Protein AF-A0A6P6AXT2-F1 (afdb_monomer_lite)

Secondary structure (DSSP, 8-state):
---EEEEEEEEEEETTEEEEEEEEEESS-EEEEEEE--GGGHHHHHHHHHHHHHTTT-TTBPPP-------------EE-S---GGGEEEE--SSSSSPPEEEE---TT-EETTPPP-GGG-SSS--S-GGG--HHHHTT---THHHHHHHHHHHHHHHHSS-SS--S-HHHHHHHHHHHHHH--HHHHHHHHHHHHHHH--

Organism: Durio zibethinus (NCBI:txid66656)

Foldseek 3Di:
DDFDWDFDAWPDQDPQFTWTFIATDPPDGDTDTDTDGDPVSVVLVVVQVVVLVQCVPPQQADHDDDDDDDDDNPPWDKAQQADDPVQWDWADDPVNPDHTRIHGHDSSVMDTAPDDDDQPPDPQQATYDLLQADLVRLLVDDDNVGVVSSVLQRVLCVVVVDGLDPCVDPVVSSVVSVVSNPVVDVVVVVVVVCVSVVSVPD

Radius of gyration: 19.15 Å; chains: 1; bounding box: 50×46×55 Å

Structure (mmCIF, N/CA/C/O backbone):
data_AF-A0A6P6AXT2-F1
#
_entry.id   AF-A0A6P6AXT2-F1
#
loop_
_atom_site.group_PDB
_atom_site.id
_atom_site.type_symbol
_atom_site.label_atom_id
_atom_site.label_alt_id
_atom_site.label_comp_id
_atom_site.label_asym_id
_atom_site.label_entity_id
_atom_site.label_seq_id
_atom_site.pdbx_PDB_ins_code
_atom_site.Cartn_x
_atom_site.Cartn_y
_atom_site.Cartn_z
_atom_site.occupancy
_atom_site.B_iso_or_equiv
_atom_site.auth_seq_id
_atom_site.auth_comp_id
_atom_site.auth_asym_id
_atom_site.auth_atom_id
_atom_site.pdbx_PDB_model_num
ATOM 1 N N . MET A 1 1 ? 3.757 15.477 22.140 1.00 38.53 1 MET A N 1
ATOM 2 C CA . MET A 1 1 ? 2.914 14.665 23.042 1.00 38.53 1 MET A CA 1
ATOM 3 C C . MET A 1 1 ? 3.076 13.215 22.637 1.00 38.53 1 MET A C 1
ATOM 5 O O . MET A 1 1 ? 2.865 12.907 21.472 1.00 38.53 1 MET A O 1
ATOM 9 N N . GLU A 1 2 ? 3.527 12.365 23.552 1.00 47.06 2 GLU A N 1
ATOM 10 C CA . GLU A 1 2 ? 3.643 10.925 23.318 1.00 47.06 2 GLU A CA 1
ATOM 11 C C . GLU A 1 2 ? 2.240 10.309 23.375 1.00 47.06 2 GLU A C 1
ATOM 13 O O . GLU A 1 2 ? 1.540 10.446 24.379 1.00 47.06 2 GLU A O 1
ATOM 18 N N . VAL A 1 3 ? 1.792 9.701 22.275 1.00 54.31 3 VAL A N 1
ATOM 19 C CA . VAL A 1 3 ? 0.496 9.017 22.226 1.00 54.31 3 VAL A CA 1
ATOM 20 C C . VAL A 1 3 ? 0.616 7.743 23.058 1.00 54.31 3 VAL A C 1
ATOM 22 O O . VAL A 1 3 ? 1.308 6.804 22.666 1.00 54.31 3 VAL A O 1
ATOM 25 N N . LYS A 1 4 ? -0.043 7.709 24.220 1.00 62.69 4 LYS A N 1
ATOM 26 C CA . LYS A 1 4 ? -0.130 6.498 25.042 1.00 62.69 4 LYS A CA 1
ATOM 27 C C . LYS A 1 4 ? -1.229 5.604 24.476 1.00 62.69 4 LYS A C 1
ATOM 29 O O . LYS A 1 4 ? -2.403 5.975 24.483 1.00 62.69 4 LYS A O 1
ATOM 34 N N . GLY A 1 5 ? -0.842 4.431 23.986 1.00 72.06 5 GLY A N 1
ATOM 35 C CA . GLY A 1 5 ? -1.768 3.439 23.451 1.00 72.06 5 GLY A CA 1
ATOM 36 C C . GLY A 1 5 ? -1.357 2.014 23.799 1.00 72.06 5 GLY A C 1
ATOM 37 O O . GLY A 1 5 ? -0.172 1.715 23.956 1.00 72.06 5 GLY A O 1
ATOM 38 N N . VAL A 1 6 ? -2.348 1.135 23.924 1.00 81.62 6 VAL A N 1
ATOM 39 C CA . VAL A 1 6 ? -2.166 -0.289 24.217 1.00 81.62 6 VAL A CA 1
ATOM 40 C C . VAL A 1 6 ? -2.264 -1.073 22.912 1.00 81.62 6 VAL A C 1
ATOM 42 O O . VAL A 1 6 ? -3.246 -0.959 22.179 1.00 81.62 6 VAL A O 1
ATOM 45 N N . LYS A 1 7 ? -1.242 -1.880 22.601 1.00 82.44 7 LYS A N 1
ATOM 46 C CA . LYS A 1 7 ? -1.283 -2.802 21.456 1.00 82.44 7 LYS A CA 1
ATOM 47 C C . LYS A 1 7 ? -2.256 -3.936 21.768 1.00 82.44 7 LYS A C 1
ATOM 49 O O . LYS A 1 7 ? -2.007 -4.715 22.679 1.00 82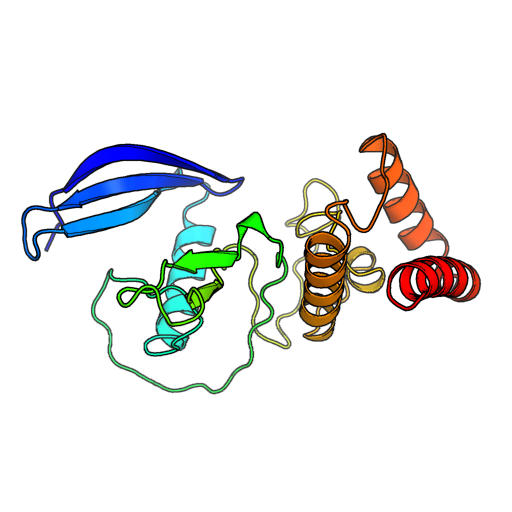.44 7 LYS A O 1
ATOM 54 N N . LEU A 1 8 ? -3.328 -4.035 20.989 1.00 84.44 8 LEU A N 1
ATOM 55 C CA . LEU A 1 8 ? -4.372 -5.042 21.163 1.00 84.44 8 LEU A CA 1
ATOM 56 C C . LEU A 1 8 ? -4.066 -6.325 20.386 1.00 84.44 8 LEU A C 1
ATOM 58 O O . LEU A 1 8 ? -4.080 -7.417 20.944 1.00 84.44 8 LEU A O 1
ATOM 62 N N . LYS A 1 9 ? -3.793 -6.204 19.081 1.00 90.06 9 LYS A N 1
ATOM 63 C CA . LYS A 1 9 ? -3.513 -7.352 18.203 1.00 90.06 9 LYS A CA 1
ATOM 64 C C . LYS A 1 9 ? -2.607 -6.979 17.041 1.00 90.06 9 LYS A C 1
ATOM 66 O O . LYS A 1 9 ? -2.570 -5.825 16.622 1.00 90.06 9 LYS A O 1
ATOM 71 N N . VAL A 1 10 ? -1.908 -7.960 16.483 1.00 87.31 10 VAL A N 1
ATOM 72 C CA . VAL A 1 10 ? -1.205 -7.794 15.204 1.00 87.31 10 VAL A CA 1
ATOM 73 C C . VAL A 1 10 ? -2.238 -7.849 14.078 1.00 87.31 10 VAL A C 1
ATOM 75 O O . VAL A 1 10 ? -3.025 -8.788 14.015 1.00 87.31 10 VAL A O 1
ATOM 78 N N . LEU A 1 11 ? -2.244 -6.833 13.215 1.00 84.50 11 LEU A N 1
ATOM 79 C CA . LEU A 1 11 ? -3.080 -6.773 12.012 1.00 84.50 11 LEU A CA 1
ATOM 80 C C . LEU A 1 11 ? -2.357 -7.340 10.790 1.00 84.50 11 LEU A C 1
ATOM 82 O O . LEU A 1 11 ? -2.991 -7.949 9.939 1.00 84.50 11 LEU A O 1
ATOM 86 N N . GLY A 1 12 ? -1.036 -7.166 10.715 1.00 79.25 12 GLY A N 1
ATOM 87 C CA . GLY A 1 12 ? -0.241 -7.663 9.597 1.00 79.25 12 GLY A CA 1
ATOM 88 C C . GLY A 1 12 ? 1.258 -7.561 9.846 1.00 79.25 12 GLY A C 1
ATOM 89 O O . GLY A 1 12 ? 1.720 -6.776 10.677 1.00 79.25 12 GLY A O 1
ATOM 90 N N . ARG A 1 13 ? 2.028 -8.372 9.120 1.00 80.75 13 ARG A N 1
ATOM 91 C CA . ARG A 1 13 ? 3.496 -8.347 9.106 1.00 80.75 13 ARG A CA 1
ATOM 92 C C . ARG A 1 13 ? 3.945 -8.189 7.660 1.00 80.75 13 ARG A C 1
ATOM 94 O O . ARG A 1 13 ? 3.641 -9.044 6.839 1.00 80.75 13 ARG A O 1
ATOM 101 N N . GLY A 1 14 ? 4.642 -7.100 7.369 1.00 68.69 14 GLY A N 1
ATOM 102 C CA . GLY A 1 14 ? 5.230 -6.836 6.061 1.00 68.69 14 GLY A CA 1
ATOM 103 C C . GLY A 1 14 ? 6.751 -6.939 6.100 1.00 68.69 14 GLY A C 1
ATOM 104 O O . GLY A 1 14 ? 7.368 -7.015 7.166 1.00 68.69 14 GLY A O 1
ATOM 105 N N . ALA A 1 15 ? 7.373 -6.859 4.924 1.00 68.62 15 ALA A N 1
ATOM 106 C CA . ALA A 1 15 ? 8.829 -6.844 4.794 1.00 68.62 15 ALA A CA 1
ATOM 107 C C . ALA A 1 15 ? 9.481 -5.684 5.572 1.00 68.62 15 ALA A C 1
ATOM 109 O O . ALA A 1 15 ? 10.620 -5.805 6.025 1.00 68.62 15 ALA A O 1
ATOM 110 N N . TYR A 1 16 ? 8.757 -4.579 5.777 1.00 69.12 16 TYR A N 1
ATOM 111 C CA . TYR A 1 16 ? 9.282 -3.345 6.367 1.00 69.12 16 TYR A CA 1
ATOM 112 C C . TYR A 1 16 ? 8.794 -3.059 7.787 1.00 69.12 16 TYR A C 1
ATOM 114 O O . TYR A 1 16 ? 9.218 -2.075 8.383 1.00 69.12 16 TYR A O 1
ATOM 122 N N . GLY A 1 17 ? 7.953 -3.915 8.371 1.00 74.69 17 GLY A N 1
ATOM 123 C CA . GLY A 1 17 ? 7.451 -3.692 9.722 1.00 74.69 17 GLY A CA 1
ATOM 124 C C . GLY A 1 17 ? 6.240 -4.538 10.087 1.00 74.69 17 GLY A C 1
ATOM 125 O O . GLY A 1 17 ? 5.802 -5.410 9.343 1.00 74.69 17 GLY A O 1
ATOM 126 N N . VAL A 1 18 ? 5.693 -4.268 11.266 1.00 80.19 18 VAL A N 1
ATOM 127 C CA . VAL A 1 18 ? 4.508 -4.937 11.805 1.00 80.19 18 VAL A CA 1
ATOM 128 C C . VAL A 1 18 ? 3.441 -3.894 12.091 1.00 80.19 18 VAL A C 1
ATOM 130 O O . VAL A 1 18 ? 3.707 -2.897 12.765 1.00 80.19 18 VAL A O 1
ATOM 133 N N . VAL A 1 19 ? 2.229 -4.143 11.606 1.00 85.12 19 VAL A N 1
ATOM 134 C CA . VAL A 1 19 ? 1.053 -3.316 11.868 1.00 85.12 19 VAL A CA 1
ATOM 135 C C . VAL A 1 19 ? 0.294 -3.908 13.047 1.00 85.12 19 VAL A C 1
ATOM 137 O O . VAL A 1 19 ? -0.055 -5.090 13.045 1.00 85.12 19 VAL A O 1
ATOM 140 N N . HIS A 1 20 ? 0.033 -3.087 14.056 1.00 84.50 20 HIS A N 1
ATOM 141 C CA . HIS A 1 20 ? -0.750 -3.450 15.231 1.00 84.50 20 HIS A CA 1
ATOM 142 C C . HIS A 1 20 ? -2.032 -2.629 15.283 1.00 84.50 20 HIS A C 1
ATOM 144 O O . HIS A 1 20 ? -2.021 -1.448 14.949 1.00 84.50 20 HIS A O 1
ATOM 150 N N . LEU A 1 21 ? -3.113 -3.234 15.764 1.00 86.81 21 LEU A N 1
ATOM 151 C CA . LEU A 1 21 ? -4.258 -2.498 16.270 1.00 86.81 21 LEU A CA 1
ATOM 152 C C . LEU A 1 21 ? -3.880 -1.950 17.642 1.00 86.81 21 LEU A C 1
ATOM 154 O O . LEU A 1 21 ? -3.475 -2.714 18.522 1.00 86.81 21 LEU A O 1
ATOM 158 N N . VAL A 1 22 ? -4.001 -0.644 17.807 1.00 85.81 22 VAL A N 1
ATOM 159 C CA . VAL A 1 22 ? -3.686 0.079 19.032 1.00 85.81 22 VAL A CA 1
ATOM 160 C C . VAL A 1 22 ? -4.917 0.847 19.463 1.00 85.81 22 VAL A C 1
ATOM 162 O O . VAL A 1 22 ? -5.506 1.570 18.665 1.00 85.81 22 VAL A O 1
ATOM 165 N N . GLU A 1 23 ? -5.291 0.698 20.724 1.00 84.94 23 GLU A N 1
ATOM 166 C CA . GLU A 1 23 ? -6.289 1.549 21.357 1.00 84.94 23 GLU A CA 1
ATOM 167 C C . GLU A 1 23 ? -5.572 2.670 22.099 1.00 84.94 23 GLU A C 1
ATOM 169 O O . GLU A 1 23 ? -4.691 2.419 22.926 1.00 84.94 23 GLU A O 1
ATOM 174 N N . THR A 1 24 ? -5.903 3.912 21.768 1.00 80.44 24 THR A N 1
ATOM 175 C CA . THR A 1 24 ? -5.360 5.095 22.437 1.00 80.44 24 THR A CA 1
ATOM 176 C C . THR A 1 24 ? -6.400 5.653 23.389 1.00 80.44 24 THR A C 1
ATOM 178 O O . THR A 1 24 ? -7.589 5.622 23.094 1.00 80.44 24 THR A O 1
ATOM 181 N N . THR A 1 25 ? -5.958 6.184 24.528 1.00 74.12 25 THR A N 1
ATOM 182 C CA . THR A 1 25 ? -6.844 6.804 25.532 1.00 74.12 25 THR A CA 1
ATOM 183 C C . THR A 1 25 ? -6.604 8.309 25.689 1.00 74.12 25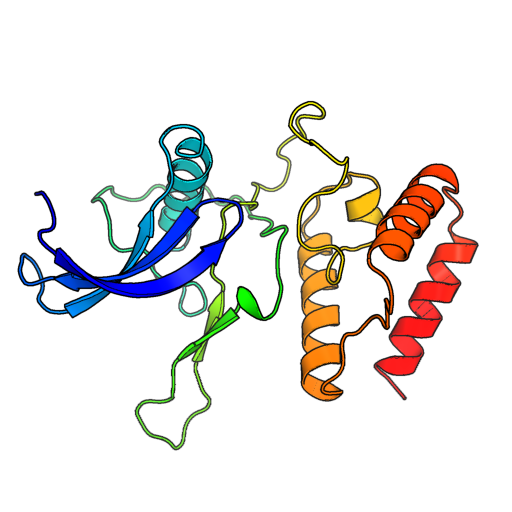 THR A C 1
ATOM 185 O O . THR A 1 25 ? -7.395 8.996 26.328 1.00 74.12 25 THR A O 1
ATOM 188 N N . SER A 1 26 ? -5.533 8.847 25.091 1.00 60.75 26 SER A N 1
ATOM 189 C CA . SER A 1 26 ? -5.191 10.275 25.074 1.00 60.75 26 SER A CA 1
ATOM 190 C C . SER A 1 26 ? -4.198 10.571 23.936 1.00 60.75 26 SER A C 1
ATOM 192 O O . SER A 1 26 ? -3.295 9.758 23.713 1.00 60.75 26 SER A O 1
ATOM 194 N N . PRO A 1 27 ? -4.311 11.700 23.202 1.00 60.84 27 PRO A N 1
ATOM 195 C CA . PRO A 1 27 ? -5.282 12.795 23.352 1.00 60.84 27 PRO A CA 1
ATOM 196 C C . PRO A 1 27 ? -6.655 12.530 22.709 1.00 60.84 27 PRO A C 1
ATOM 198 O O . PRO A 1 27 ? -7.599 13.262 22.983 1.00 60.84 27 PRO A O 1
ATOM 201 N N . CYS A 1 28 ? -6.786 11.476 21.899 1.00 62.81 28 CYS A N 1
ATOM 202 C CA . CYS A 1 28 ? -8.059 11.025 21.339 1.00 62.81 28 CYS A CA 1
ATOM 203 C C . CYS A 1 28 ? -8.282 9.560 21.720 1.00 62.81 28 CYS A C 1
ATOM 205 O O . CYS A 1 28 ? -7.370 8.742 21.570 1.00 62.81 28 CYS A O 1
ATOM 207 N N . SER A 1 29 ? -9.481 9.236 22.210 1.00 74.25 29 SER A N 1
ATOM 208 C CA . SER A 1 29 ? -9.895 7.844 22.390 1.00 74.25 29 SER A CA 1
ATOM 209 C C . SER A 1 29 ? -10.236 7.246 21.030 1.00 74.25 29 SER A C 1
ATOM 211 O O . SER A 1 29 ? -11.024 7.836 20.288 1.00 74.25 29 SER A O 1
ATOM 213 N N . GLY A 1 30 ? -9.625 6.121 20.670 1.00 82.88 30 GLY A N 1
ATOM 214 C CA . GLY A 1 30 ? -9.899 5.491 19.385 1.00 82.88 30 GLY A CA 1
ATOM 215 C C . GLY A 1 30 ? -9.019 4.291 19.071 1.00 82.88 30 GLY A C 1
ATOM 216 O O . GLY A 1 30 ? -8.016 4.026 19.733 1.00 82.88 30 GLY A O 1
ATOM 217 N N . LEU A 1 31 ? -9.415 3.574 18.020 1.00 84.19 31 LEU A N 1
ATOM 218 C CA . LEU A 1 31 ? -8.668 2.456 17.459 1.00 84.19 31 LEU A CA 1
ATOM 219 C C . LEU A 1 31 ? -7.846 2.924 16.258 1.00 84.19 31 LEU A C 1
ATOM 221 O O . LEU A 1 31 ? -8.378 3.504 15.314 1.00 84.19 31 LEU A O 1
ATOM 225 N N . PHE A 1 32 ? -6.556 2.611 16.278 1.00 85.19 32 PHE A N 1
ATOM 226 C CA . PHE A 1 32 ? -5.596 3.000 15.254 1.00 85.19 32 PHE A CA 1
ATOM 227 C C . PHE A 1 32 ? -4.805 1.793 14.767 1.00 85.19 32 PHE A C 1
ATOM 229 O O . PHE A 1 32 ? -4.434 0.913 15.542 1.00 85.19 32 PHE A O 1
ATOM 236 N N . ALA A 1 33 ? -4.496 1.771 13.475 1.00 86.25 33 ALA A N 1
ATOM 237 C CA . ALA A 1 33 ? -3.473 0.888 12.940 1.00 86.25 33 ALA A CA 1
ATOM 238 C C . ALA A 1 33 ? -2.111 1.585 13.071 1.00 86.25 33 ALA A C 1
ATOM 240 O O . ALA A 1 33 ? -1.896 2.648 12.494 1.00 86.25 33 ALA A O 1
ATOM 241 N N . VAL A 1 34 ? -1.190 0.995 13.830 1.00 83.44 34 VAL A N 1
ATOM 242 C CA . VAL A 1 34 ? 0.159 1.532 14.044 1.00 83.44 34 VAL A CA 1
ATOM 243 C C . VAL A 1 34 ? 1.176 0.604 13.401 1.00 83.44 34 VAL A C 1
ATOM 245 O O . VAL A 1 34 ? 1.342 -0.545 13.821 1.00 83.44 34 VAL A O 1
ATOM 248 N N . LYS A 1 35 ? 1.878 1.115 12.388 1.00 83.44 35 LYS A N 1
ATOM 249 C CA . LYS A 1 35 ? 3.012 0.439 11.753 1.00 83.44 35 LYS A CA 1
ATOM 250 C C . LYS A 1 35 ? 4.277 0.731 12.560 1.00 83.44 35 LYS A C 1
ATOM 252 O O . LYS A 1 35 ? 4.567 1.876 12.892 1.00 83.44 35 LYS A O 1
ATOM 257 N N . SER A 1 36 ? 5.021 -0.309 12.914 1.00 81.19 36 SER A N 1
ATOM 258 C CA . SER A 1 36 ? 6.294 -0.198 13.636 1.00 81.19 36 SER A CA 1
ATOM 259 C C . SER A 1 36 ? 7.369 -1.014 12.929 1.00 81.19 36 SER A C 1
ATOM 261 O O . SER A 1 36 ? 7.080 -2.093 12.414 1.00 81.19 36 SER A O 1
ATOM 263 N N . ALA A 1 37 ? 8.613 -0.541 12.946 1.00 77.00 37 ALA A N 1
ATOM 264 C CA . ALA A 1 37 ? 9.742 -1.213 12.313 1.00 77.00 37 ALA A CA 1
ATOM 265 C C . ALA A 1 37 ? 10.980 -1.185 13.221 1.00 77.00 37 ALA A C 1
ATOM 267 O O . ALA A 1 37 ? 11.118 -0.265 14.031 1.00 77.00 37 ALA A O 1
ATOM 268 N N . PRO A 1 38 ? 11.898 -2.161 13.089 1.00 74.12 38 PRO A N 1
ATOM 269 C CA . PRO A 1 38 ? 13.230 -2.061 13.678 1.00 74.12 38 PRO A CA 1
ATOM 270 C C . PRO A 1 38 ? 13.957 -0.800 13.195 1.00 74.12 38 PRO A C 1
ATOM 272 O O . PRO A 1 38 ? 13.728 -0.342 12.074 1.00 74.12 38 PRO A O 1
ATOM 275 N N . LEU A 1 39 ? 14.894 -0.284 13.997 1.00 73.62 39 LEU A N 1
ATOM 276 C CA . LEU A 1 39 ? 15.680 0.912 13.653 1.00 73.62 39 LEU A CA 1
ATOM 277 C C . LEU A 1 39 ? 16.391 0.790 12.297 1.00 73.62 39 LEU A C 1
ATOM 279 O O . LEU A 1 39 ? 16.454 1.764 11.550 1.00 73.62 39 LEU A O 1
ATOM 283 N N . THR A 1 40 ? 16.839 -0.413 11.931 1.00 71.44 40 THR A N 1
ATOM 284 C CA . THR A 1 40 ? 17.470 -0.705 10.632 1.00 71.44 40 THR A CA 1
ATOM 285 C C . THR A 1 40 ? 16.551 -0.469 9.431 1.00 71.44 40 THR A C 1
ATOM 287 O O . THR A 1 40 ? 17.037 -0.266 8.325 1.00 71.44 40 THR A O 1
ATOM 290 N N . LYS A 1 41 ? 15.228 -0.467 9.633 1.00 68.06 41 LYS A N 1
ATOM 291 C CA . LYS A 1 41 ? 14.207 -0.224 8.599 1.00 68.06 41 LYS A CA 1
ATOM 292 C C . LYS A 1 41 ? 13.466 1.106 8.795 1.00 68.06 41 LYS A C 1
ATOM 294 O O . LYS A 1 41 ? 12.501 1.380 8.085 1.00 68.06 41 LYS A O 1
ATOM 299 N N . SER A 1 42 ? 13.926 1.954 9.719 1.00 72.62 42 SER A N 1
ATOM 300 C CA . SER A 1 42 ? 13.292 3.240 10.054 1.00 72.62 42 SER A CA 1
ATOM 301 C C . SER A 1 42 ? 13.173 4.195 8.863 1.00 72.62 42 SER A C 1
ATOM 303 O O . SER A 1 42 ? 12.159 4.874 8.738 1.00 72.62 42 SER A O 1
ATOM 305 N N . PHE A 1 43 ? 14.143 4.188 7.939 1.00 76.38 43 PHE A N 1
ATOM 306 C CA . PHE A 1 43 ? 14.105 5.010 6.723 1.00 76.38 43 PHE A CA 1
ATOM 307 C C . PHE A 1 43 ? 12.847 4.766 5.875 1.00 76.38 43 PHE A C 1
ATOM 309 O O . PHE A 1 43 ? 12.277 5.714 5.340 1.00 76.38 43 PHE A O 1
ATOM 316 N N . SER A 1 44 ? 12.380 3.515 5.782 1.00 74.31 44 SER A N 1
ATOM 317 C CA . SER A 1 44 ? 11.166 3.173 5.030 1.00 74.31 44 SER A CA 1
ATOM 318 C C . SER A 1 44 ? 9.920 3.804 5.659 1.00 74.31 44 SER A C 1
ATOM 320 O O . SER A 1 44 ? 9.128 4.410 4.942 1.00 74.31 44 SER A O 1
ATOM 322 N N . LEU A 1 45 ? 9.797 3.758 6.993 1.00 76.94 45 LEU A N 1
ATOM 323 C CA . LEU A 1 45 ? 8.690 4.403 7.709 1.00 76.94 45 LEU A CA 1
ATOM 324 C C . LEU A 1 45 ? 8.736 5.928 7.596 1.00 76.94 45 LEU A C 1
ATOM 326 O O . LEU A 1 45 ? 7.705 6.553 7.360 1.00 76.94 45 LEU A O 1
ATOM 330 N N . SER A 1 46 ? 9.920 6.532 7.736 1.00 79.19 46 SER A N 1
ATOM 331 C CA . SER A 1 46 ? 10.081 7.983 7.589 1.00 79.19 46 SER A CA 1
ATOM 332 C C . SER A 1 46 ? 9.708 8.449 6.184 1.00 79.19 46 SER A C 1
ATOM 334 O O . SER A 1 46 ? 9.043 9.467 6.025 1.00 79.19 46 SER A O 1
ATOM 336 N N . LYS A 1 47 ? 10.093 7.689 5.156 1.00 81.44 47 LYS A N 1
ATOM 337 C CA . LYS A 1 47 ? 9.730 7.988 3.772 1.00 81.44 47 LYS A CA 1
ATOM 338 C C . LYS A 1 47 ? 8.225 7.866 3.535 1.00 81.44 47 LYS A C 1
ATOM 340 O O . LYS A 1 47 ? 7.628 8.760 2.946 1.00 81.44 47 LYS A O 1
ATOM 345 N N . GLU A 1 48 ? 7.616 6.780 4.000 1.00 82.50 48 GLU A N 1
ATOM 346 C CA . GLU A 1 48 ? 6.172 6.551 3.902 1.00 82.50 48 GLU A CA 1
ATOM 347 C C . GLU A 1 48 ? 5.382 7.697 4.558 1.00 82.50 48 GLU A C 1
ATOM 349 O O . GLU A 1 48 ? 4.425 8.208 3.978 1.00 82.50 48 GLU A O 1
ATOM 354 N N . TRP A 1 49 ? 5.842 8.176 5.717 1.00 82.00 49 TRP A N 1
ATOM 355 C CA . TRP A 1 49 ? 5.282 9.342 6.399 1.00 82.00 49 TRP A CA 1
ATOM 356 C C . TRP A 1 49 ? 5.331 10.626 5.554 1.00 82.00 49 TRP A C 1
ATOM 358 O O . TRP A 1 49 ? 4.316 11.314 5.427 1.00 82.00 49 TRP A O 1
ATOM 368 N N . GLU A 1 50 ? 6.470 10.935 4.932 1.00 83.94 50 GLU A N 1
ATOM 369 C CA . GLU A 1 50 ? 6.603 12.120 4.071 1.00 83.94 50 GLU A CA 1
ATOM 370 C C . GLU A 1 50 ? 5.691 12.059 2.836 1.00 83.94 50 GLU A C 1
ATOM 372 O O . GLU A 1 50 ? 5.163 13.082 2.397 1.00 83.94 50 GLU A O 1
ATOM 377 N N . ILE A 1 51 ? 5.444 10.861 2.301 1.00 83.56 51 ILE A N 1
ATOM 378 C CA . ILE A 1 51 ? 4.497 10.665 1.198 1.00 83.56 51 ILE A CA 1
ATOM 379 C C . ILE A 1 51 ? 3.059 10.874 1.683 1.00 83.56 51 ILE A C 1
ATOM 381 O O . ILE A 1 51 ? 2.303 11.618 1.058 1.00 83.56 51 ILE A O 1
ATOM 385 N N . PHE A 1 52 ? 2.678 10.287 2.823 1.00 84.31 52 PHE A N 1
ATOM 386 C CA . PHE A 1 52 ? 1.324 10.428 3.364 1.00 84.31 52 PHE A CA 1
ATOM 387 C C . PHE A 1 52 ? 0.939 11.879 3.662 1.00 84.31 52 PHE A C 1
ATOM 389 O O . PHE A 1 52 ? -0.206 12.256 3.407 1.00 84.31 52 PHE A O 1
ATOM 396 N N . LYS A 1 53 ? 1.877 12.719 4.125 1.00 82.25 53 LYS A N 1
ATOM 397 C CA . LYS A 1 53 ? 1.631 14.160 4.327 1.00 82.25 53 LYS A CA 1
ATOM 398 C C . LYS A 1 53 ? 1.099 14.857 3.074 1.00 82.25 53 LYS A C 1
ATOM 400 O O . LYS A 1 53 ? 0.270 15.758 3.179 1.00 82.25 53 LYS A O 1
ATOM 405 N N . LYS A 1 54 ? 1.547 14.436 1.888 1.00 82.88 54 LYS A N 1
ATOM 406 C CA . LYS A 1 54 ? 1.125 15.027 0.610 1.00 82.88 54 LYS A CA 1
ATOM 407 C C . LYS A 1 54 ? -0.278 14.598 0.176 1.00 82.88 54 LYS A C 1
ATOM 409 O O . LYS A 1 54 ? -0.889 15.282 -0.639 1.00 82.88 54 LYS A O 1
ATOM 414 N N . PHE A 1 55 ? -0.799 13.513 0.749 1.00 83.19 55 PHE A N 1
ATOM 415 C CA . PHE A 1 55 ? -2.124 12.956 0.460 1.00 83.19 55 PHE A CA 1
ATOM 416 C C . PHE A 1 55 ? -3.149 13.193 1.580 1.00 83.19 55 PHE A C 1
ATOM 418 O O . PHE A 1 55 ? -4.214 12.561 1.605 1.00 83.19 55 PHE A O 1
ATOM 425 N N . ILE A 1 56 ? -2.859 14.113 2.507 1.00 82.94 56 ILE A N 1
ATOM 426 C CA . ILE A 1 56 ? -3.824 14.529 3.526 1.00 82.94 56 ILE A CA 1
ATOM 427 C C . ILE A 1 56 ? -5.077 15.084 2.837 1.00 82.94 56 ILE A C 1
ATOM 429 O O . ILE A 1 56 ? -5.005 15.984 2.002 1.00 82.94 56 ILE A O 1
ATOM 433 N N . GLY A 1 57 ? -6.236 14.531 3.196 1.00 78.31 57 GLY A N 1
ATOM 434 C CA . GLY A 1 57 ? -7.535 14.893 2.625 1.00 78.31 57 GLY A CA 1
ATOM 435 C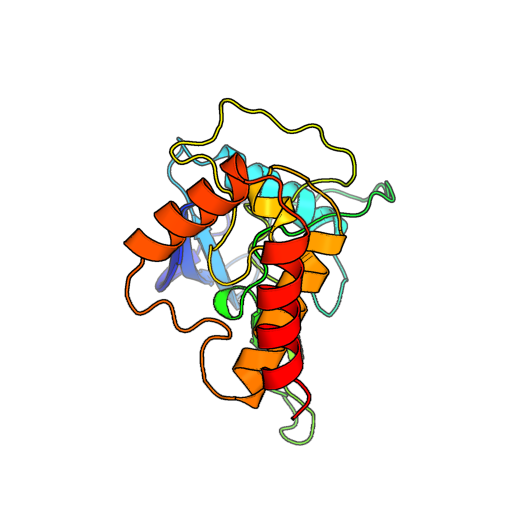 C . GLY A 1 57 ? -7.928 14.112 1.366 1.00 78.31 57 GLY A C 1
ATOM 436 O O . GLY A 1 57 ? -9.051 14.272 0.894 1.00 78.31 57 GLY A O 1
ATOM 437 N N . CYS A 1 58 ? -7.068 13.236 0.832 1.00 83.25 58 CYS A N 1
ATOM 438 C CA . CYS A 1 58 ? -7.428 12.372 -0.293 1.00 83.25 58 CYS A CA 1
ATOM 439 C C . CYS A 1 58 ? -8.386 11.249 0.160 1.00 83.25 58 CYS A C 1
ATOM 441 O O . CYS A 1 58 ? -7.994 10.391 0.956 1.00 83.25 58 CYS A O 1
ATOM 443 N N . PRO A 1 59 ? -9.630 11.181 -0.354 1.00 83.69 59 PRO A N 1
ATOM 444 C CA . PRO A 1 59 ? -10.646 10.265 0.171 1.00 83.69 59 PRO A CA 1
ATOM 445 C C . PRO A 1 59 ? -10.295 8.782 -0.031 1.00 83.69 59 PRO A C 1
ATOM 447 O O . PRO A 1 59 ? -10.632 7.962 0.826 1.00 83.69 59 PRO A O 1
ATOM 450 N N . ASN A 1 60 ? -9.572 8.448 -1.104 1.00 86.25 60 ASN A N 1
ATOM 451 C CA . ASN A 1 60 ? -9.207 7.078 -1.489 1.00 86.25 60 ASN A CA 1
ATOM 452 C C . ASN A 1 60 ? -7.793 6.655 -1.058 1.00 86.25 60 ASN A C 1
ATOM 454 O O . ASN A 1 60 ? -7.315 5.604 -1.475 1.00 86.25 60 ASN A O 1
ATOM 458 N N . ILE A 1 61 ? -7.115 7.447 -0.226 1.00 84.88 61 ILE A N 1
ATOM 459 C CA . ILE A 1 61 ? -5.829 7.079 0.378 1.00 84.88 61 ILE A CA 1
ATOM 460 C C . ILE A 1 61 ? -6.015 7.033 1.893 1.00 84.88 61 ILE A C 1
ATOM 462 O O . ILE A 1 61 ? -6.723 7.866 2.475 1.00 84.88 61 ILE A O 1
ATOM 466 N N . VAL A 1 62 ? -5.421 6.031 2.542 1.00 84.88 62 VAL A N 1
ATOM 467 C CA . VAL A 1 62 ? -5.436 5.925 4.004 1.00 84.88 62 VAL A CA 1
ATOM 468 C C . VAL A 1 62 ? -4.795 7.165 4.616 1.00 84.88 62 VAL A C 1
ATOM 470 O O . VAL A 1 62 ? -3.720 7.598 4.217 1.00 84.88 62 VAL A O 1
ATOM 473 N N . GLN A 1 63 ? -5.479 7.747 5.596 1.00 84.44 63 GLN A N 1
ATOM 474 C CA . GLN A 1 63 ? -5.021 8.958 6.259 1.00 84.44 63 GLN A CA 1
ATOM 475 C C . GLN A 1 63 ? -4.133 8.580 7.445 1.00 84.44 63 GLN A C 1
ATOM 477 O O . GLN A 1 63 ? -4.532 7.784 8.297 1.00 84.44 63 GLN A O 1
ATOM 482 N N . CYS A 1 64 ? -2.926 9.143 7.489 1.00 75.56 64 CYS A N 1
ATOM 483 C CA . CYS A 1 64 ? -1.992 8.945 8.589 1.00 75.56 64 CYS A CA 1
ATOM 484 C C . CYS A 1 64 ? -2.133 10.086 9.603 1.00 75.56 64 CYS A C 1
ATOM 486 O O . CYS A 1 64 ? -2.030 11.259 9.247 1.00 75.56 64 CYS A O 1
ATOM 488 N N . PHE A 1 65 ? -2.343 9.746 10.874 1.00 68.62 65 PHE A N 1
ATOM 489 C CA . PHE A 1 65 ? -2.438 10.711 11.967 1.00 68.62 65 PHE A CA 1
ATOM 490 C C . PHE A 1 65 ? -1.200 10.559 12.858 1.00 68.62 65 PHE A C 1
ATOM 492 O O . PHE A 1 65 ? -1.118 9.615 13.640 1.00 68.62 65 PHE A O 1
ATOM 499 N N . GLY A 1 66 ? -0.207 11.449 12.713 1.00 56.47 66 GLY A N 1
ATOM 500 C CA . GLY A 1 66 ? 1.056 11.294 13.448 1.00 56.47 66 GLY A CA 1
ATOM 501 C C . GLY A 1 66 ? 2.147 12.340 13.205 1.00 56.47 66 GLY A C 1
ATOM 502 O O . GLY A 1 66 ? 3.250 11.968 12.833 1.00 56.47 66 GLY A O 1
ATOM 503 N N . GLY A 1 67 ? 1.864 13.625 13.466 1.00 48.91 67 GLY A N 1
ATOM 504 C CA . GLY A 1 67 ? 2.851 14.720 13.526 1.00 48.91 67 GLY A CA 1
ATOM 505 C C . GLY A 1 67 ? 2.380 15.992 12.810 1.00 48.91 67 GLY A C 1
ATOM 506 O O . GLY A 1 67 ? 2.234 15.993 11.593 1.00 48.91 67 GLY A O 1
ATOM 507 N N . PHE A 1 68 ? 2.124 17.076 13.554 1.00 40.16 68 PHE A N 1
ATOM 508 C CA . PHE A 1 68 ? 1.729 18.373 12.987 1.00 40.16 68 PHE A CA 1
ATOM 509 C C . PHE A 1 68 ? 2.862 18.970 12.141 1.00 40.16 68 PHE A C 1
ATOM 511 O O . PHE A 1 68 ? 3.906 19.299 12.693 1.00 40.16 68 PHE A O 1
ATOM 518 N N . THR A 1 69 ? 2.627 19.187 10.845 1.00 35.72 69 THR A N 1
ATOM 519 C CA . THR A 1 69 ? 3.334 20.188 10.025 1.00 35.72 69 THR A CA 1
ATOM 520 C C . THR A 1 69 ? 2.437 20.636 8.872 1.00 35.72 69 THR A C 1
ATOM 522 O O . THR A 1 69 ? 1.798 19.808 8.225 1.00 35.72 69 THR A O 1
ATOM 525 N N . SER A 1 70 ? 2.388 21.951 8.661 1.00 31.81 70 SER A N 1
ATOM 526 C CA . SER A 1 70 ? 1.626 22.685 7.646 1.00 31.81 70 SER A CA 1
ATOM 527 C C . SER A 1 70 ? 2.187 22.535 6.224 1.00 31.81 70 SER A C 1
ATOM 529 O O . SER A 1 70 ? 3.361 22.232 6.037 1.00 31.81 70 SER A O 1
ATOM 531 N N . PHE A 1 71 ? 1.305 22.754 5.245 1.00 34.12 71 PHE A N 1
ATOM 532 C CA . PHE A 1 71 ? 1.471 22.498 3.812 1.00 34.12 71 PHE A CA 1
ATOM 533 C C . PHE A 1 71 ? 2.468 23.418 3.092 1.00 34.12 71 PHE A C 1
ATOM 535 O O . PHE A 1 71 ? 2.378 24.634 3.225 1.00 34.12 71 PHE A O 1
ATOM 542 N N . GLU A 1 72 ? 3.238 22.835 2.170 1.00 30.44 72 GLU A N 1
ATOM 543 C CA . GLU A 1 72 ? 3.489 23.399 0.838 1.00 30.44 72 GLU A CA 1
ATOM 544 C C . GLU A 1 72 ? 3.138 22.328 -0.208 1.00 30.44 72 GLU A C 1
ATOM 546 O O . GLU A 1 72 ? 3.513 21.157 -0.091 1.00 30.44 72 GLU A O 1
ATOM 551 N N . ARG A 1 73 ? 2.318 22.706 -1.197 1.00 42.44 73 ARG A N 1
ATOM 552 C CA . ARG A 1 73 ? 1.902 21.835 -2.301 1.00 42.44 73 ARG A CA 1
ATOM 553 C C . ARG A 1 73 ? 2.962 21.872 -3.396 1.00 42.44 73 ARG A C 1
ATOM 555 O O . ARG A 1 73 ? 2.802 22.581 -4.383 1.00 42.44 73 ARG A O 1
ATOM 562 N N . ASP A 1 74 ? 3.978 21.032 -3.262 1.00 41.84 74 ASP A N 1
ATOM 563 C CA . ASP A 1 74 ? 4.813 20.675 -4.405 1.00 41.84 74 ASP A CA 1
ATOM 564 C C . ASP A 1 74 ? 4.138 19.541 -5.177 1.00 41.84 74 ASP A C 1
ATOM 566 O O . ASP A 1 74 ? 4.140 18.376 -4.764 1.00 41.84 74 ASP A O 1
ATOM 570 N N . GLY A 1 75 ? 3.504 19.920 -6.289 1.00 43.75 75 GLY A N 1
ATOM 571 C CA . GLY A 1 75 ? 2.790 19.051 -7.223 1.00 43.75 75 GLY A CA 1
ATOM 572 C C . GLY A 1 75 ? 3.709 18.103 -7.993 1.00 43.75 75 GLY A C 1
ATOM 573 O O . GLY A 1 75 ? 3.885 18.245 -9.198 1.00 43.75 75 GLY A O 1
ATOM 574 N N . GLY A 1 76 ? 4.276 17.117 -7.299 1.00 56.12 76 GLY A N 1
ATOM 575 C CA . GLY A 1 76 ? 4.929 15.956 -7.899 1.00 56.12 76 GLY A CA 1
ATOM 576 C C . GLY A 1 76 ? 4.031 14.722 -7.814 1.00 56.12 76 GLY A C 1
ATOM 577 O O . GLY A 1 76 ? 3.508 14.414 -6.744 1.00 56.12 76 GLY A O 1
ATOM 578 N N . GLY A 1 77 ? 3.854 14.010 -8.929 1.00 71.75 77 GLY A N 1
ATOM 579 C CA . GLY A 1 77 ? 3.197 12.700 -8.935 1.00 71.75 77 GLY A CA 1
ATOM 580 C C . GLY A 1 77 ? 4.037 11.637 -8.215 1.00 71.75 77 GLY A C 1
ATOM 581 O O . GLY A 1 77 ? 5.269 11.712 -8.215 1.00 71.75 77 GLY A O 1
ATOM 582 N N . TYR A 1 78 ? 3.365 10.651 -7.619 1.00 83.31 78 TYR A N 1
ATOM 583 C CA . TYR A 1 78 ? 3.987 9.499 -6.963 1.00 83.31 78 TYR A CA 1
ATOM 584 C C . TYR A 1 78 ? 3.601 8.202 -7.667 1.00 83.31 78 TYR A C 1
ATOM 586 O O . TYR A 1 78 ? 2.471 8.060 -8.122 1.00 83.31 78 TYR A O 1
ATOM 594 N N . ILE A 1 79 ? 4.543 7.264 -7.702 1.00 85.31 79 ILE A N 1
ATOM 595 C CA . ILE A 1 79 ? 4.367 5.892 -8.177 1.00 85.31 79 ILE A CA 1
ATOM 596 C C . ILE A 1 79 ? 4.376 5.000 -6.938 1.00 85.31 79 ILE A C 1
ATOM 598 O O . ILE A 1 79 ? 5.345 5.031 -6.181 1.00 85.31 79 ILE A O 1
ATOM 602 N N . HIS A 1 80 ? 3.331 4.216 -6.709 1.00 87.81 80 HIS A N 1
ATOM 603 C CA . HIS A 1 80 ? 3.180 3.343 -5.548 1.00 87.81 80 HIS A CA 1
ATOM 604 C C . HIS A 1 80 ? 4.173 2.175 -5.565 1.00 87.81 80 HIS A C 1
ATOM 606 O O . HIS A 1 80 ? 4.753 1.852 -4.530 1.00 87.81 80 HIS A O 1
ATOM 612 N N . SER A 1 81 ? 4.418 1.575 -6.737 1.00 87.00 81 SER A N 1
ATOM 613 C CA . SER A 1 81 ? 5.422 0.513 -6.970 1.00 87.00 81 SER A CA 1
ATOM 614 C C . SER A 1 81 ? 5.186 -0.821 -6.237 1.00 87.00 81 SER A C 1
ATOM 616 O O . SER A 1 81 ? 6.056 -1.689 -6.248 1.00 87.00 81 SER A O 1
ATOM 618 N N . ASP A 1 82 ? 4.033 -0.993 -5.587 1.00 88.44 82 ASP A N 1
ATOM 619 C CA . ASP A 1 82 ? 3.625 -2.251 -4.933 1.00 88.44 82 ASP A CA 1
ATOM 620 C C . ASP A 1 82 ? 2.098 -2.314 -4.798 1.00 88.44 82 ASP A C 1
ATOM 622 O O . ASP A 1 82 ? 1.564 -2.635 -3.738 1.00 88.44 82 ASP A O 1
ATOM 626 N N . LEU A 1 83 ? 1.366 -1.912 -5.843 1.00 89.31 83 LEU A N 1
ATOM 627 C CA . LEU A 1 83 ? -0.087 -2.062 -5.832 1.00 89.31 83 LEU A CA 1
ATOM 628 C C . LEU A 1 83 ? -0.451 -3.541 -5.933 1.00 89.31 83 LEU A C 1
ATOM 630 O O . LEU A 1 83 ? -0.021 -4.244 -6.843 1.00 89.31 83 LEU A O 1
ATOM 634 N N . LYS A 1 84 ? -1.267 -3.985 -4.983 1.00 88.94 84 LYS A N 1
ATOM 635 C CA . LYS A 1 84 ? -1.796 -5.344 -4.866 1.00 88.94 84 LYS A CA 1
ATOM 636 C C . LYS A 1 84 ? -3.037 -5.336 -3.970 1.00 88.94 84 LYS A C 1
ATOM 638 O O . LYS A 1 84 ? -3.225 -4.355 -3.237 1.00 88.94 84 LYS A O 1
ATOM 643 N N . PRO A 1 85 ? -3.875 -6.384 -3.986 1.00 89.25 85 PRO A N 1
ATOM 644 C CA . PRO A 1 85 ? -5.093 -6.440 -3.187 1.00 89.25 85 PRO A CA 1
ATOM 645 C C . PRO A 1 85 ? -4.835 -6.226 -1.690 1.00 89.25 85 PRO A C 1
ATOM 647 O O . PRO A 1 85 ? -5.603 -5.533 -1.033 1.00 89.25 85 PRO A O 1
ATOM 650 N N . GLU A 1 86 ? -3.718 -6.725 -1.153 1.00 89.50 86 GLU A N 1
ATOM 651 C CA . GLU A 1 86 ? -3.345 -6.572 0.260 1.00 89.50 86 GLU A CA 1
ATOM 652 C C . GLU A 1 86 ? -3.081 -5.115 0.667 1.00 89.50 86 GLU A C 1
ATOM 654 O O . GLU A 1 86 ? -3.188 -4.772 1.846 1.00 89.50 86 GLU A O 1
ATOM 659 N N . ASN A 1 87 ? -2.772 -4.255 -0.307 1.00 91.19 87 ASN A N 1
ATOM 660 C CA . ASN A 1 87 ? -2.534 -2.826 -0.120 1.00 91.19 87 ASN A CA 1
ATOM 661 C C . ASN A 1 87 ? -3.788 -1.978 -0.426 1.00 91.19 87 ASN A C 1
ATOM 663 O O . ASN A 1 87 ? -3.729 -0.749 -0.383 1.00 91.19 87 ASN A O 1
ATOM 667 N N . ILE A 1 88 ? -4.942 -2.608 -0.693 1.00 91.19 88 ILE A N 1
ATOM 668 C CA . ILE A 1 88 ? -6.245 -1.947 -0.846 1.00 91.19 88 ILE A CA 1
ATOM 669 C C . ILE A 1 88 ? -7.129 -2.317 0.346 1.00 91.19 88 ILE A C 1
ATOM 671 O O . ILE A 1 88 ? -7.636 -3.429 0.472 1.00 91.19 88 ILE A O 1
ATOM 675 N N . LEU A 1 89 ? -7.349 -1.353 1.236 1.00 90.12 89 LEU A N 1
ATOM 676 C CA . LEU A 1 89 ? -8.164 -1.540 2.429 1.00 90.12 89 LEU A CA 1
ATOM 677 C C . LEU A 1 89 ? -9.642 -1.287 2.134 1.00 90.12 89 LEU A C 1
ATOM 679 O O . LEU A 1 89 ? -10.004 -0.284 1.515 1.00 90.12 89 LEU A O 1
ATOM 683 N N . VAL A 1 90 ? -10.492 -2.175 2.646 1.00 90.19 90 VAL A N 1
ATOM 684 C CA . VAL A 1 90 ? -11.949 -2.095 2.519 1.00 90.19 90 VAL A CA 1
ATOM 685 C C . VAL A 1 90 ? -12.543 -1.514 3.799 1.00 90.19 90 VAL A C 1
ATOM 687 O O . VAL A 1 90 ? -12.392 -2.082 4.880 1.00 90.19 90 VAL A O 1
ATOM 690 N N . PHE A 1 91 ? -13.251 -0.397 3.671 1.00 87.44 91 PHE A N 1
ATOM 691 C CA . PHE A 1 91 ? -14.014 0.226 4.746 1.00 87.44 91 PHE A CA 1
ATOM 692 C C . PHE A 1 91 ? -15.504 -0.018 4.496 1.00 87.44 91 PHE A C 1
ATOM 694 O O . PHE A 1 91 ? -16.025 0.451 3.478 1.00 87.44 91 PHE A O 1
ATOM 701 N N . PRO A 1 92 ? -16.189 -0.754 5.388 1.00 85.62 92 PRO A N 1
ATOM 702 C CA . PRO A 1 92 ? -17.611 -1.022 5.246 1.00 85.62 92 PRO A CA 1
ATOM 703 C C . PRO A 1 92 ? -18.426 0.265 5.140 1.00 85.62 92 PRO A C 1
ATOM 705 O O . PRO A 1 92 ? -18.140 1.247 5.831 1.00 85.62 92 PRO A O 1
ATOM 708 N N . SER A 1 93 ? -19.454 0.248 4.293 1.00 85.69 93 SER A N 1
ATOM 709 C CA . SER A 1 93 ? -20.443 1.323 4.272 1.00 85.69 93 SER A CA 1
ATOM 710 C C . SER A 1 93 ? -21.141 1.446 5.631 1.00 85.69 93 SER A C 1
ATOM 712 O O . SER A 1 93 ? -21.539 0.448 6.229 1.00 85.69 93 SER A O 1
ATOM 714 N N . GLN A 1 94 ? -21.302 2.681 6.115 1.00 77.25 94 GLN A N 1
ATOM 715 C CA . GLN A 1 94 ? -21.975 2.960 7.391 1.00 77.25 94 GLN A CA 1
ATOM 716 C C . GLN A 1 94 ? -23.500 2.829 7.291 1.00 77.25 94 GLN A C 1
ATOM 718 O O . GLN A 1 94 ? -24.168 2.607 8.296 1.00 77.25 94 GLN A O 1
ATOM 723 N N . THR A 1 95 ? -24.048 2.972 6.085 1.00 76.06 95 THR A N 1
ATOM 724 C CA . THR A 1 95 ? -25.490 2.958 5.802 1.00 76.06 95 THR A CA 1
ATOM 725 C C . THR A 1 95 ? -25.970 1.590 5.320 1.00 76.06 95 THR A C 1
ATOM 727 O O . THR A 1 95 ? -27.172 1.340 5.287 1.00 76.06 95 THR A O 1
ATOM 730 N N . GLY A 1 96 ? -25.052 0.697 4.927 1.00 67.12 96 GLY A N 1
ATOM 731 C CA . GLY A 1 96 ? -25.353 -0.628 4.370 1.00 67.12 96 GLY A CA 1
ATOM 732 C C . GLY A 1 96 ? -25.970 -0.611 2.962 1.00 67.12 96 GLY A C 1
ATOM 733 O O . GLY A 1 96 ? -25.992 -1.650 2.309 1.00 67.12 96 GLY A O 1
ATOM 734 N N . SER A 1 97 ? -26.435 0.547 2.481 1.00 72.44 97 SER A N 1
ATOM 735 C CA . SER A 1 97 ? -26.963 0.756 1.127 1.00 72.44 97 SER A CA 1
ATOM 736 C C . SER A 1 97 ? -25.902 1.217 0.126 1.00 72.44 97 SER A C 1
ATOM 738 O O . SER A 1 97 ? -26.063 0.999 -1.072 1.00 72.44 97 SER A O 1
ATOM 740 N N . ASP A 1 98 ? -24.828 1.850 0.606 1.00 81.31 98 ASP A N 1
ATOM 741 C CA . ASP A 1 98 ? -23.740 2.332 -0.251 1.00 81.31 98 ASP A CA 1
ATOM 742 C C . ASP A 1 98 ? -22.648 1.272 -0.444 1.00 81.31 98 ASP A C 1
ATOM 744 O O . ASP A 1 98 ? -22.472 0.369 0.378 1.00 81.31 98 ASP A O 1
ATOM 748 N N . LEU A 1 99 ? -21.869 1.406 -1.520 1.00 83.81 99 LEU A N 1
ATOM 749 C CA . LEU A 1 99 ? -20.689 0.572 -1.747 1.00 83.81 99 LEU A CA 1
ATOM 750 C C . LEU A 1 99 ? -19.642 0.783 -0.643 1.00 83.81 99 LEU A C 1
ATOM 752 O O . LEU A 1 99 ? -19.474 1.883 -0.110 1.00 83.81 99 LEU A O 1
ATOM 756 N N . ASN A 1 100 ? -18.888 -0.274 -0.337 1.00 87.88 100 ASN A N 1
ATOM 757 C CA . ASN A 1 100 ? -17.735 -0.171 0.554 1.00 87.88 100 ASN A CA 1
ATOM 758 C C . ASN A 1 100 ? -16.716 0.827 -0.009 1.00 87.88 100 ASN A C 1
ATOM 760 O O . ASN A 1 100 ? -16.442 0.858 -1.210 1.00 87.88 100 ASN A O 1
ATOM 764 N N . THR A 1 101 ? -16.113 1.621 0.870 1.00 89.06 101 THR A N 1
ATOM 765 C CA . THR A 1 101 ? -15.057 2.555 0.478 1.00 89.06 101 THR A CA 1
ATOM 766 C C . THR A 1 101 ? -13.724 1.822 0.411 1.00 89.06 101 THR A C 1
ATOM 768 O O . THR A 1 101 ? -13.285 1.238 1.399 1.00 89.06 101 THR A O 1
ATOM 771 N N . LEU A 1 102 ? -13.052 1.889 -0.737 1.00 90.19 102 LEU A N 1
ATOM 772 C CA . LEU A 1 102 ? -11.702 1.357 -0.911 1.00 90.19 102 LEU A CA 1
ATOM 773 C C . LEU A 1 102 ? -10.661 2.462 -0.718 1.00 90.19 102 LEU A C 1
ATOM 775 O O . LEU A 1 102 ? -10.832 3.578 -1.226 1.00 90.19 102 LEU A O 1
ATOM 779 N N . LYS A 1 103 ? -9.579 2.153 0.004 1.00 91.19 103 LYS A N 1
ATOM 780 C CA . LYS A 1 103 ? -8.445 3.067 0.180 1.00 91.19 103 LYS A CA 1
ATOM 781 C C . LYS A 1 103 ? -7.107 2.373 -0.026 1.00 91.19 103 LYS A C 1
ATOM 783 O O . LYS A 1 103 ? -6.875 1.306 0.528 1.00 91.19 103 LYS A O 1
ATOM 788 N N . ILE A 1 104 ? -6.213 3.028 -0.757 1.00 90.38 104 ILE A N 1
ATOM 789 C CA . ILE A 1 104 ? -4.843 2.560 -0.985 1.00 90.38 104 ILE A CA 1
ATOM 790 C C . ILE A 1 104 ? -3.991 2.805 0.271 1.00 90.38 104 ILE A C 1
ATOM 792 O O . ILE A 1 104 ? -4.130 3.841 0.937 1.00 90.38 104 ILE A O 1
ATOM 796 N N . ALA A 1 105 ? -3.122 1.848 0.590 1.00 89.38 105 ALA A N 1
ATOM 797 C CA . ALA A 1 105 ? -2.230 1.826 1.744 1.00 89.38 105 ALA A CA 1
ATOM 798 C C . ALA A 1 105 ? -0.829 1.299 1.371 1.00 89.38 105 ALA A C 1
ATOM 800 O O . ALA A 1 105 ? -0.642 0.738 0.305 1.00 89.38 105 ALA A O 1
ATOM 801 N N . ASP A 1 106 ? 0.124 1.423 2.301 1.00 87.56 106 ASP A N 1
ATOM 802 C CA . ASP A 1 106 ? 1.509 0.924 2.201 1.00 87.56 106 ASP A CA 1
ATOM 803 C C . ASP A 1 106 ? 2.374 1.564 1.098 1.00 87.56 106 ASP A C 1
ATOM 805 O O . ASP A 1 106 ? 2.731 0.962 0.088 1.00 87.56 106 ASP A O 1
ATOM 809 N N . PHE A 1 107 ? 2.817 2.794 1.358 1.00 86.19 107 PHE A N 1
ATOM 810 C CA . PHE A 1 107 ? 3.701 3.548 0.460 1.00 86.19 107 PHE A CA 1
ATOM 811 C C . PHE A 1 107 ? 5.192 3.284 0.733 1.00 86.19 107 PHE A C 1
ATOM 813 O O . PHE A 1 107 ? 6.048 4.076 0.334 1.00 86.19 107 PHE A O 1
ATOM 820 N N . GLY A 1 108 ? 5.541 2.179 1.404 1.00 81.50 108 GLY A N 1
ATOM 821 C CA . GLY A 1 108 ? 6.929 1.867 1.768 1.00 81.50 108 GLY A CA 1
ATOM 822 C C . GLY A 1 108 ? 7.881 1.763 0.567 1.00 81.50 108 GLY A C 1
ATOM 823 O O . GLY A 1 108 ? 9.076 2.051 0.696 1.00 81.50 108 GLY A O 1
ATOM 824 N N . LEU A 1 109 ? 7.345 1.408 -0.607 1.00 82.44 109 LEU A N 1
ATOM 825 C CA . LEU A 1 109 ? 8.071 1.316 -1.878 1.00 82.44 109 LEU A CA 1
ATOM 826 C C . LEU A 1 109 ? 7.831 2.498 -2.828 1.00 82.44 109 LEU A C 1
ATOM 828 O O . LEU A 1 109 ? 8.518 2.593 -3.847 1.00 82.44 109 LEU A O 1
ATOM 832 N N . ALA A 1 110 ? 6.946 3.432 -2.478 1.00 86.12 110 ALA A N 1
ATOM 833 C CA . ALA A 1 110 ? 6.525 4.492 -3.381 1.00 86.12 110 ALA A CA 1
ATOM 834 C C . ALA A 1 110 ? 7.653 5.484 -3.707 1.00 86.12 110 ALA A C 1
ATOM 836 O O . ALA A 1 110 ? 8.551 5.721 -2.898 1.00 86.12 110 ALA A O 1
ATOM 837 N N . ARG A 1 111 ? 7.631 6.079 -4.898 1.00 81.19 111 ARG A N 1
ATOM 838 C CA . ARG A 1 111 ? 8.679 6.969 -5.430 1.00 81.19 111 ARG A CA 1
ATOM 839 C C . ARG A 1 111 ? 8.071 8.215 -6.036 1.00 81.19 111 ARG A C 1
ATOM 841 O O . ARG A 1 111 ? 6.929 8.189 -6.487 1.00 81.19 111 ARG A O 1
ATOM 848 N N . GLN A 1 112 ? 8.843 9.292 -6.078 1.00 79.62 112 GLN A N 1
ATOM 849 C CA . GLN A 1 112 ? 8.442 10.463 -6.849 1.00 79.62 112 GLN A CA 1
ATOM 850 C C . GLN A 1 112 ? 8.711 10.205 -8.338 1.00 79.62 112 GLN A C 1
ATOM 852 O O . GLN A 1 112 ? 9.732 9.617 -8.697 1.00 79.62 112 GLN A O 1
ATOM 857 N N . CYS A 1 113 ? 7.811 10.643 -9.219 1.00 71.62 113 CYS A N 1
ATOM 858 C CA . CYS A 1 113 ? 8.051 10.570 -10.660 1.00 71.62 113 CYS A CA 1
ATOM 859 C C . CYS A 1 113 ? 9.380 11.263 -11.018 1.00 71.62 113 CYS A C 1
ATOM 861 O O . CYS A 1 113 ? 9.601 12.414 -10.642 1.00 71.62 113 CYS A O 1
ATOM 863 N N . GLY A 1 114 ? 10.257 10.567 -11.748 1.00 65.44 114 GLY A N 1
ATOM 864 C CA . GLY A 1 114 ? 11.576 11.079 -12.145 1.00 65.44 114 GLY A CA 1
ATOM 865 C C . GLY A 1 114 ? 12.703 10.856 -11.127 1.00 65.44 114 GLY A C 1
ATOM 866 O O . GLY A 1 114 ? 13.846 11.218 -11.408 1.00 65.44 114 GLY A O 1
ATOM 867 N N . GLU A 1 115 ? 12.424 10.243 -9.971 1.00 69.94 115 GLU A N 1
ATOM 868 C CA . GLU A 1 115 ? 13.464 9.792 -9.041 1.00 69.94 115 GLU A CA 1
ATOM 869 C C . GLU A 1 115 ? 14.333 8.716 -9.719 1.00 69.94 115 GLU A C 1
ATOM 871 O O . GLU A 1 115 ? 13.826 7.695 -10.186 1.00 69.94 115 GLU A O 1
ATOM 876 N N . LYS A 1 116 ? 15.650 8.951 -9.807 1.00 62.25 116 LYS A N 1
ATOM 877 C CA . LYS A 1 116 ? 16.587 7.978 -10.385 1.00 62.25 116 LYS A CA 1
ATOM 878 C C . LYS A 1 116 ? 16.759 6.799 -9.442 1.00 62.25 116 LYS A C 1
ATOM 880 O O . LYS A 1 116 ? 16.896 6.971 -8.231 1.00 62.25 116 LYS A O 1
ATOM 885 N N . ASP A 1 117 ? 16.802 5.607 -10.014 1.00 61.56 117 ASP A N 1
ATOM 886 C CA . ASP A 1 117 ? 16.962 4.407 -9.219 1.00 61.56 117 ASP A CA 1
ATOM 887 C C . ASP A 1 117 ? 18.373 4.286 -8.635 1.00 61.56 117 ASP A C 1
ATOM 889 O O . ASP A 1 117 ? 19.354 4.719 -9.241 1.00 61.56 117 ASP A O 1
ATOM 893 N N . ILE A 1 118 ? 18.471 3.667 -7.458 1.00 60.22 118 ILE A N 1
ATOM 894 C CA . ILE A 1 118 ? 19.750 3.324 -6.826 1.00 60.22 118 ILE A CA 1
ATOM 895 C C . ILE A 1 118 ? 19.948 1.815 -7.020 1.00 60.22 118 ILE A C 1
ATOM 897 O O . ILE A 1 118 ? 19.269 1.034 -6.339 1.00 60.22 118 ILE A O 1
ATOM 901 N N . PRO A 1 119 ? 20.846 1.381 -7.927 1.00 53.06 119 PRO A N 1
ATOM 902 C CA . PRO A 1 119 ? 21.015 -0.031 -8.274 1.00 53.06 119 PRO A CA 1
ATOM 903 C C . PRO A 1 119 ? 21.459 -0.912 -7.097 1.00 53.06 119 PRO A C 1
ATOM 905 O O . PRO A 1 119 ? 21.162 -2.101 -7.082 1.00 53.06 119 PRO A O 1
ATOM 908 N N . GLN A 1 120 ? 22.144 -0.348 -6.092 1.00 48.81 120 GLN A N 1
ATOM 909 C CA . GLN A 1 120 ? 22.739 -1.118 -4.987 1.00 48.81 120 GLN A CA 1
ATOM 910 C C . GLN A 1 120 ? 21.766 -1.536 -3.866 1.00 48.81 120 GLN A C 1
ATOM 912 O O . GLN A 1 120 ? 22.167 -2.259 -2.962 1.00 48.81 120 GLN A O 1
ATOM 917 N N . LEU A 1 121 ? 20.501 -1.105 -3.882 1.00 48.44 121 LEU A N 1
ATOM 918 C CA . LEU A 1 121 ? 19.539 -1.383 -2.798 1.00 48.44 121 LEU A CA 1
ATOM 919 C C . LEU A 1 121 ? 18.775 -2.727 -2.895 1.00 48.44 121 LEU A C 1
ATOM 921 O O . LEU A 1 121 ? 17.787 -2.910 -2.186 1.00 48.44 121 LEU A O 1
ATOM 925 N N . TRP A 1 122 ? 19.157 -3.630 -3.801 1.00 58.16 122 TRP A N 1
ATOM 926 C CA . TRP A 1 122 ? 18.304 -4.737 -4.246 1.00 58.16 122 TRP A CA 1
ATOM 927 C C . TRP A 1 122 ? 18.986 -6.067 -3.947 1.00 58.16 122 TRP A C 1
ATOM 929 O O . TRP A 1 122 ? 19.951 -6.427 -4.611 1.00 58.16 122 TRP A O 1
ATOM 939 N N . GLU A 1 123 ? 18.469 -6.810 -2.973 1.00 42.41 123 GLU A N 1
ATOM 940 C CA . GLU A 1 123 ? 19.023 -8.120 -2.600 1.00 42.41 123 GLU A CA 1
ATOM 941 C C . GLU A 1 123 ? 18.754 -9.190 -3.684 1.00 42.41 123 GLU A C 1
ATOM 943 O O . GLU A 1 123 ? 19.521 -10.137 -3.806 1.00 42.41 123 GLU A O 1
ATOM 948 N N . TYR A 1 124 ? 17.733 -8.989 -4.540 1.00 44.00 124 TYR A N 1
ATOM 949 C CA . TYR A 1 124 ? 17.306 -9.951 -5.578 1.00 44.00 124 TYR A CA 1
ATOM 950 C C . TYR A 1 124 ? 16.966 -9.337 -6.950 1.00 44.00 124 TYR A C 1
ATOM 952 O O . TYR A 1 124 ? 16.388 -9.998 -7.806 1.00 44.00 124 TYR A O 1
ATOM 960 N N . GLY A 1 125 ? 17.306 -8.068 -7.197 1.00 52.78 125 GLY A N 1
ATOM 961 C CA . GLY A 1 125 ? 17.157 -7.464 -8.530 1.00 52.78 125 GLY A CA 1
ATOM 962 C C . GLY A 1 125 ? 15.727 -7.153 -9.007 1.00 52.78 125 GLY A C 1
ATOM 963 O O . GLY A 1 125 ? 15.600 -6.663 -10.127 1.00 52.78 125 GLY A O 1
ATOM 964 N N . PHE A 1 126 ? 14.693 -7.334 -8.170 1.00 59.38 126 PHE A N 1
ATOM 965 C CA . PHE A 1 126 ? 13.303 -6.921 -8.441 1.00 59.38 126 PHE A CA 1
ATOM 966 C C . PHE A 1 126 ? 12.690 -6.134 -7.263 1.00 59.38 126 PHE A C 1
ATOM 968 O O . PHE A 1 126 ? 13.086 -6.332 -6.111 1.00 59.38 126 PHE A O 1
ATOM 975 N N . ARG A 1 127 ? 11.740 -5.227 -7.541 1.00 66.50 127 ARG A N 1
ATOM 976 C CA . ARG A 1 127 ? 11.011 -4.411 -6.546 1.00 66.50 127 ARG A CA 1
ATOM 977 C C . ARG A 1 127 ? 9.504 -4.619 -6.668 1.00 66.50 127 ARG A C 1
ATOM 979 O O . ARG A 1 127 ? 8.994 -4.716 -7.773 1.00 66.50 127 ARG A O 1
ATOM 986 N N . GLY A 1 128 ? 8.811 -4.616 -5.530 1.00 74.25 128 GLY A N 1
ATOM 987 C CA . GLY A 1 128 ? 7.370 -4.867 -5.454 1.00 74.25 128 GLY A CA 1
ATOM 988 C C . GLY A 1 128 ? 7.036 -6.356 -5.376 1.00 74.25 128 GLY A C 1
ATOM 989 O O . GLY A 1 128 ? 7.907 -7.201 -5.154 1.00 74.25 128 GLY A O 1
ATOM 990 N N . THR A 1 129 ? 5.759 -6.679 -5.550 1.00 78.62 129 THR A N 1
ATOM 991 C CA . THR A 1 129 ? 5.246 -8.052 -5.513 1.00 78.62 129 THR A CA 1
ATOM 992 C C . THR A 1 129 ? 5.189 -8.623 -6.924 1.00 78.62 129 THR A C 1
ATOM 994 O O . THR A 1 129 ? 4.463 -8.108 -7.770 1.00 78.62 129 THR A O 1
ATOM 997 N N . ALA A 1 130 ? 5.967 -9.682 -7.166 1.00 76.81 130 ALA A N 1
ATOM 998 C CA . ALA A 1 130 ? 6.161 -10.343 -8.462 1.00 76.81 130 ALA A CA 1
ATOM 999 C C . ALA A 1 130 ? 4.870 -10.526 -9.267 1.00 76.81 130 ALA A C 1
ATOM 1001 O O . ALA A 1 130 ? 4.809 -10.195 -10.451 1.00 76.81 130 ALA A O 1
ATOM 1002 N N . ASP A 1 131 ? 3.819 -10.978 -8.592 1.00 78.44 131 ASP A N 1
ATOM 1003 C CA . ASP A 1 131 ? 2.515 -11.262 -9.180 1.00 78.44 131 ASP A CA 1
ATOM 1004 C C . ASP A 1 131 ? 1.739 -10.026 -9.661 1.00 78.44 131 ASP A C 1
ATOM 1006 O O . ASP A 1 131 ? 0.657 -10.163 -10.218 1.00 78.44 131 ASP A O 1
ATOM 1010 N N . TYR A 1 132 ? 2.248 -8.815 -9.471 1.00 81.50 132 TYR A N 1
ATOM 1011 C CA . TYR A 1 132 ? 1.605 -7.581 -9.932 1.00 81.50 132 TYR A CA 1
ATOM 1012 C C . TYR A 1 132 ? 2.574 -6.674 -10.696 1.00 81.50 132 TYR A C 1
ATOM 1014 O O . TYR A 1 132 ? 2.206 -5.557 -11.060 1.00 81.50 132 TYR A O 1
ATOM 1022 N N . MET A 1 133 ? 3.802 -7.135 -10.957 1.00 78.06 133 MET A N 1
ATOM 1023 C CA . MET A 1 133 ? 4.811 -6.369 -11.692 1.00 78.06 133 MET A CA 1
ATOM 1024 C C . MET A 1 133 ? 4.563 -6.386 -13.198 1.00 78.06 133 MET A C 1
ATOM 1026 O O . MET A 1 133 ? 4.229 -7.422 -13.781 1.00 78.06 133 MET A O 1
ATOM 1030 N N . SER A 1 134 ? 4.816 -5.246 -13.835 1.00 76.06 134 SER A N 1
ATOM 1031 C CA . SER A 1 134 ? 4.900 -5.148 -15.288 1.00 76.06 134 SER A CA 1
ATOM 1032 C C . SER A 1 134 ? 6.262 -5.625 -15.808 1.00 76.06 134 SER A C 1
ATOM 1034 O O . SER A 1 134 ? 7.250 -5.611 -15.062 1.00 76.06 134 SER A O 1
ATOM 1036 N N . PRO A 1 135 ? 6.359 -6.063 -17.075 1.00 70.75 135 PRO A N 1
ATOM 1037 C CA . PRO A 1 135 ? 7.621 -6.529 -17.639 1.00 70.75 135 PRO A CA 1
ATOM 1038 C C . PRO A 1 135 ? 8.700 -5.441 -17.621 1.00 70.75 135 PRO A C 1
ATOM 1040 O O . PRO A 1 135 ? 9.848 -5.746 -17.330 1.00 70.75 135 PRO A O 1
ATOM 1043 N N . GLU A 1 136 ? 8.358 -4.178 -17.859 1.00 69.00 136 GLU A N 1
ATOM 1044 C CA . GLU A 1 136 ? 9.299 -3.059 -17.772 1.00 69.00 136 GLU A CA 1
ATOM 1045 C C . GLU A 1 136 ? 9.766 -2.780 -16.330 1.00 69.00 136 GLU A C 1
ATOM 1047 O O . GLU A 1 136 ? 10.928 -2.429 -16.118 1.00 69.00 136 GLU A O 1
ATOM 1052 N N . SER A 1 137 ? 8.934 -3.065 -15.317 1.00 72.56 137 SER A N 1
ATOM 1053 C CA . SER A 1 137 ? 9.342 -3.029 -13.902 1.00 72.56 137 SER A CA 1
ATOM 1054 C C . SER A 1 137 ? 10.487 -4.000 -13.611 1.00 72.56 137 SER A C 1
ATOM 1056 O O . SER A 1 137 ? 11.459 -3.665 -12.933 1.00 72.56 137 SER A O 1
ATOM 1058 N N . VAL A 1 138 ? 10.401 -5.203 -14.186 1.00 67.06 138 VAL A N 1
ATOM 1059 C CA . VAL A 1 138 ? 11.416 -6.263 -14.083 1.00 67.06 138 VAL A CA 1
ATOM 1060 C C . VAL A 1 138 ? 12.740 -5.832 -14.737 1.00 67.06 138 VAL A C 1
ATOM 1062 O O . VAL A 1 138 ? 13.818 -6.262 -14.314 1.00 67.06 138 VAL A O 1
ATOM 1065 N N . MET A 1 139 ? 12.675 -4.936 -15.728 1.00 64.69 139 MET A N 1
ATOM 1066 C CA . MET A 1 139 ? 13.839 -4.326 -16.384 1.00 64.69 139 MET A CA 1
ATOM 1067 C C . MET A 1 139 ? 14.444 -3.157 -15.595 1.00 64.69 139 MET A C 1
ATOM 1069 O O . MET A 1 139 ? 15.521 -2.681 -15.953 1.00 64.69 139 MET A O 1
ATOM 1073 N N . GLY A 1 140 ? 13.791 -2.717 -14.516 1.00 64.50 140 GLY A N 1
ATOM 1074 C CA . GLY A 1 140 ? 14.194 -1.556 -13.724 1.00 64.50 140 GLY A CA 1
ATOM 1075 C C . GLY A 1 140 ? 13.681 -0.222 -14.270 1.00 64.50 140 GLY A C 1
ATOM 1076 O O . GLY A 1 140 ? 14.174 0.828 -13.860 1.00 64.50 140 GLY A O 1
ATOM 1077 N N . GLU A 1 141 ? 12.712 -0.229 -15.188 1.00 68.50 141 GLU A N 1
ATOM 1078 C CA . GLU A 1 141 ? 12.062 1.001 -15.635 1.00 68.50 141 GLU A CA 1
ATOM 1079 C C . GLU A 1 141 ? 11.020 1.442 -14.604 1.00 68.50 141 GLU A C 1
ATOM 1081 O O . GLU A 1 141 ? 10.122 0.685 -14.239 1.00 68.50 141 GLU A O 1
ATOM 1086 N N . ILE A 1 142 ? 11.135 2.686 -14.131 1.00 70.44 142 ILE A N 1
ATOM 1087 C CA . ILE A 1 142 ? 10.218 3.269 -13.149 1.00 70.44 142 ILE A CA 1
ATOM 1088 C C . ILE A 1 142 ? 9.367 4.338 -13.828 1.00 70.44 142 ILE A C 1
ATOM 1090 O O . ILE A 1 142 ? 9.866 5.391 -14.226 1.00 70.44 142 ILE A O 1
ATOM 1094 N N . SER A 1 143 ? 8.063 4.085 -13.931 1.00 75.00 143 SER A N 1
ATOM 1095 C CA . SER A 1 143 ? 7.089 5.051 -14.443 1.00 75.00 143 SER A CA 1
ATOM 1096 C C . SER A 1 143 ? 5.709 4.857 -13.807 1.00 75.00 143 SER A C 1
ATOM 1098 O O . SER A 1 143 ? 5.436 3.834 -13.185 1.00 75.00 143 SER A O 1
ATOM 1100 N N . GLY A 1 144 ? 4.806 5.825 -13.982 1.00 74.81 144 GLY A N 1
ATOM 1101 C CA . GLY A 1 144 ? 3.414 5.677 -13.537 1.00 74.81 144 GLY A CA 1
ATOM 1102 C C . GLY A 1 144 ? 2.659 4.532 -14.228 1.00 74.81 144 GLY A C 1
ATOM 1103 O O . GLY A 1 144 ? 1.656 4.065 -13.698 1.00 74.81 144 GLY A O 1
ATOM 1104 N N . ALA A 1 145 ? 3.147 4.038 -15.375 1.00 78.00 145 ALA A N 1
ATOM 1105 C CA . ALA A 1 145 ? 2.546 2.899 -16.071 1.00 78.00 145 ALA A CA 1
ATOM 1106 C C . ALA A 1 145 ? 2.633 1.595 -15.260 1.00 78.00 145 ALA A C 1
ATOM 1108 O O . ALA A 1 145 ? 1.776 0.726 -15.417 1.00 78.00 145 ALA A O 1
ATOM 1109 N N . LEU A 1 146 ? 3.603 1.502 -14.341 1.00 82.12 146 LEU A N 1
ATOM 1110 C CA . LEU A 1 146 ? 3.757 0.363 -13.437 1.00 82.12 146 LEU A CA 1
ATOM 1111 C C . LEU A 1 146 ? 2.497 0.133 -12.596 1.00 82.12 146 LEU A C 1
ATOM 1113 O O . LEU A 1 146 ? 1.962 -0.971 -12.553 1.00 82.12 146 LEU A O 1
ATOM 1117 N N . ASP A 1 147 ? 1.985 1.194 -11.975 1.00 85.19 147 ASP A N 1
ATOM 1118 C CA . ASP A 1 147 ? 0.808 1.110 -11.109 1.00 85.19 147 ASP A CA 1
ATOM 1119 C C . ASP A 1 147 ? -0.462 0.777 -11.906 1.00 85.19 147 ASP A C 1
ATOM 1121 O O . ASP A 1 147 ? -1.342 0.071 -11.414 1.00 85.19 147 ASP A O 1
ATOM 1125 N N . ILE A 1 148 ? -0.549 1.245 -13.158 1.00 83.56 148 ILE A N 1
ATOM 1126 C CA . ILE A 1 148 ? -1.661 0.930 -14.067 1.00 83.56 148 ILE A CA 1
ATOM 1127 C C . ILE A 1 148 ? -1.673 -0.567 -14.393 1.00 83.56 148 ILE A C 1
ATOM 1129 O O . ILE A 1 148 ? -2.735 -1.193 -14.378 1.00 83.56 148 ILE A O 1
ATOM 1133 N N . TRP A 1 149 ? -0.503 -1.156 -14.649 1.00 84.12 149 TRP A N 1
ATOM 1134 C CA . TRP A 1 149 ? -0.378 -2.595 -14.868 1.00 84.12 149 TRP A CA 1
ATOM 1135 C C . TRP A 1 149 ? -0.824 -3.390 -13.641 1.00 84.12 149 TRP A C 1
ATOM 1137 O O . TRP A 1 149 ? -1.656 -4.296 -13.750 1.00 84.12 149 TRP A O 1
ATOM 1147 N N . SER A 1 150 ? -0.307 -3.027 -12.465 1.00 86.75 150 SER A N 1
ATOM 1148 C CA . SER A 1 150 ? -0.670 -3.673 -11.206 1.00 86.75 150 SER A CA 1
ATOM 1149 C C . SER A 1 150 ? -2.176 -3.587 -10.939 1.00 86.75 150 SER A C 1
ATOM 1151 O O . SER A 1 150 ? -2.793 -4.582 -10.565 1.00 86.75 150 SER A O 1
ATOM 1153 N N . LEU A 1 151 ? -2.806 -2.441 -11.219 1.00 84.69 151 LEU A N 1
ATOM 1154 C CA . LEU A 1 151 ? -4.258 -2.279 -11.112 1.00 84.69 151 LEU A CA 1
ATOM 1155 C C . LEU A 1 151 ? -5.026 -3.205 -12.069 1.00 84.69 151 LEU A C 1
ATOM 1157 O O . LEU A 1 151 ? -6.021 -3.807 -11.667 1.00 84.69 151 LEU A O 1
ATOM 1161 N N . GLY A 1 152 ? -4.558 -3.363 -13.310 1.00 81.69 152 GLY A N 1
ATOM 1162 C CA . GLY A 1 152 ? -5.139 -4.314 -14.262 1.00 81.69 152 GLY A CA 1
ATOM 1163 C C . GLY A 1 152 ? -5.113 -5.752 -13.737 1.00 81.69 152 GLY A C 1
ATOM 1164 O O . GLY A 1 152 ? -6.114 -6.462 -13.819 1.00 81.69 152 GLY A O 1
ATOM 1165 N N . CYS A 1 153 ? -4.001 -6.157 -13.121 1.00 83.69 153 CYS A N 1
ATOM 1166 C CA . CYS A 1 153 ? -3.849 -7.466 -12.482 1.00 83.69 153 CYS A CA 1
ATOM 1167 C C . CYS A 1 153 ? -4.859 -7.673 -11.341 1.00 83.69 153 CYS A C 1
ATOM 1169 O O . CYS A 1 153 ? -5.527 -8.705 -11.291 1.00 83.69 153 CYS A O 1
ATOM 1171 N N . ILE A 1 154 ? -5.025 -6.665 -10.478 1.00 87.12 154 ILE A N 1
ATOM 1172 C CA . ILE A 1 154 ? -5.989 -6.681 -9.366 1.00 87.12 154 ILE A CA 1
ATOM 1173 C C . ILE A 1 154 ? -7.424 -6.838 -9.883 1.00 87.12 154 ILE A C 1
ATOM 1175 O O . ILE A 1 154 ? -8.194 -7.629 -9.347 1.00 87.12 154 ILE A O 1
ATOM 1179 N N . ILE A 1 155 ? -7.798 -6.115 -10.943 1.00 82.75 155 ILE A N 1
ATOM 1180 C CA . ILE A 1 155 ? -9.143 -6.205 -11.535 1.00 82.75 155 ILE A CA 1
ATOM 1181 C C . ILE A 1 155 ? -9.420 -7.616 -12.066 1.00 82.75 155 ILE A C 1
ATOM 1183 O O . ILE A 1 155 ? -10.487 -8.169 -11.802 1.00 82.75 155 ILE A O 1
ATOM 1187 N N . VAL A 1 156 ? -8.457 -8.222 -12.764 1.00 77.75 156 VAL A N 1
ATOM 1188 C CA . VAL A 1 156 ? -8.577 -9.605 -13.256 1.00 77.75 156 VAL A CA 1
ATOM 1189 C C . VAL A 1 156 ? -8.769 -10.587 -12.110 1.00 77.75 156 VAL A C 1
ATOM 1191 O O . VAL A 1 156 ? -9.605 -11.489 -12.200 1.00 77.75 156 VAL A O 1
ATOM 1194 N N . GLU A 1 157 ? -8.026 -10.409 -11.022 1.00 85.31 157 GLU A N 1
ATOM 1195 C CA . GLU A 1 157 ? -8.161 -11.251 -9.841 1.00 85.31 157 GLU A CA 1
ATOM 1196 C C . GLU A 1 157 ? -9.536 -11.126 -9.195 1.00 85.31 157 GLU A C 1
ATOM 1198 O O . GLU A 1 157 ? -10.180 -12.137 -8.922 1.00 85.31 157 GLU A O 1
ATOM 1203 N N . MET A 1 158 ? -10.023 -9.896 -9.023 1.00 83.25 158 MET A N 1
ATOM 1204 C CA . MET A 1 158 ? -11.343 -9.639 -8.449 1.00 83.25 158 MET A CA 1
ATOM 1205 C C . MET A 1 158 ? -12.472 -10.246 -9.292 1.00 83.25 158 MET A C 1
ATOM 1207 O O . MET A 1 158 ? -13.419 -10.791 -8.731 1.00 83.25 158 MET A O 1
ATOM 1211 N N . ILE A 1 159 ? -12.380 -10.172 -10.624 1.00 77.31 159 ILE A N 1
ATOM 1212 C CA . ILE A 1 159 ? -13.409 -10.707 -11.531 1.00 77.31 159 ILE A CA 1
ATOM 1213 C C . ILE A 1 159 ? -13.357 -12.239 -11.587 1.00 77.31 159 ILE A C 1
ATOM 1215 O O . ILE A 1 159 ? -14.394 -12.898 -11.575 1.00 77.31 159 ILE A O 1
ATOM 1219 N N . SER A 1 160 ? -12.158 -12.820 -11.667 1.00 76.31 160 SER A N 1
ATOM 1220 C CA . SER A 1 160 ? -11.990 -14.263 -11.887 1.00 76.31 160 SER A CA 1
ATOM 1221 C C . SER A 1 160 ? -11.919 -15.093 -10.600 1.00 76.31 160 SER A C 1
ATOM 1223 O O . SER A 1 160 ? -12.023 -16.323 -10.660 1.00 76.31 160 SER A O 1
ATOM 1225 N N . GLY A 1 161 ? -11.696 -14.448 -9.450 1.0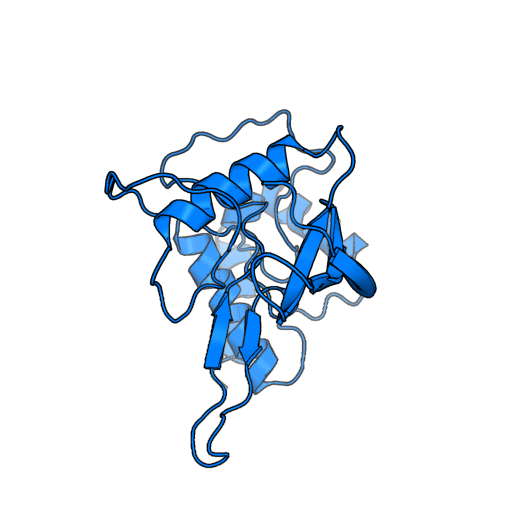0 79.62 161 GLY A N 1
ATOM 1226 C CA . GLY A 1 161 ? -11.388 -15.097 -8.172 1.00 79.62 161 GLY A CA 1
ATOM 1227 C C . GLY A 1 161 ? -10.067 -15.874 -8.181 1.00 79.62 161 GLY A C 1
ATOM 1228 O O . GLY A 1 161 ? -9.850 -16.735 -7.328 1.00 79.62 161 GLY A O 1
ATOM 1229 N N . LYS A 1 162 ? -9.210 -15.648 -9.183 1.00 73.62 162 LYS A N 1
ATOM 1230 C CA . LYS A 1 162 ? -7.953 -16.368 -9.402 1.00 73.62 162 LYS A CA 1
ATOM 1231 C C . LYS A 1 162 ? -6.840 -15.369 -9.673 1.00 73.62 162 LYS A C 1
ATOM 1233 O O . LYS A 1 162 ? -7.056 -14.389 -10.376 1.00 73.62 162 LYS A O 1
ATOM 1238 N N . MET A 1 163 ? -5.635 -15.687 -9.206 1.00 68.12 163 MET A N 1
ATOM 1239 C CA . MET A 1 163 ? -4.444 -14.911 -9.547 1.00 68.12 163 MET A CA 1
ATOM 1240 C C . MET A 1 163 ? -4.338 -14.729 -11.074 1.00 68.12 163 MET A C 1
ATOM 1242 O O . MET A 1 163 ? -4.535 -15.705 -11.817 1.00 68.12 163 MET A O 1
ATOM 1246 N N . PRO A 1 164 ? -3.974 -13.526 -11.558 1.00 63.12 164 PRO A N 1
ATOM 1247 C CA . PRO A 1 164 ? -3.842 -13.239 -12.990 1.00 63.12 164 PRO A CA 1
ATOM 1248 C C . PRO A 1 164 ? -2.815 -14.164 -13.658 1.00 63.12 164 PRO A C 1
ATOM 1250 O O . PRO A 1 164 ? -2.937 -14.539 -14.833 1.00 63.12 164 PRO A O 1
ATOM 1253 N N . TRP A 1 165 ? -1.846 -14.626 -12.868 1.00 67.81 165 TRP A N 1
ATOM 1254 C CA . TRP A 1 165 ? -0.817 -15.563 -13.272 1.00 67.81 165 TRP A CA 1
ATOM 1255 C C . TRP A 1 165 ? -0.922 -16.858 -12.467 1.00 67.81 165 TRP A C 1
ATOM 1257 O O . TRP A 1 165 ? -0.991 -16.864 -11.243 1.00 67.81 165 TRP A O 1
ATOM 1267 N N . ASN A 1 166 ? -0.874 -17.996 -13.157 1.00 55.53 166 ASN A N 1
ATOM 1268 C CA . ASN A 1 166 ? -0.837 -19.307 -12.514 1.00 55.53 166 ASN A CA 1
ATOM 1269 C C . ASN A 1 166 ? 0.625 -19.729 -12.304 1.00 55.53 166 ASN A C 1
ATOM 1271 O O . ASN A 1 166 ? 1.104 -20.682 -12.930 1.00 55.53 166 ASN A O 1
ATOM 1275 N N . TYR A 1 167 ? 1.366 -18.993 -11.471 1.00 55.91 167 TYR A N 1
ATOM 1276 C CA . TYR A 1 167 ? 2.715 -19.394 -11.078 1.00 55.91 167 TYR A CA 1
ATOM 1277 C C . TYR A 1 167 ? 2.602 -20.490 -10.021 1.00 55.91 167 TYR A C 1
ATOM 1279 O O . TYR A 1 167 ? 2.700 -20.253 -8.825 1.00 55.91 167 TYR A O 1
ATOM 1287 N N . ARG A 1 168 ? 2.408 -21.740 -10.454 1.00 42.41 168 ARG A N 1
ATOM 1288 C CA . ARG A 1 168 ? 2.391 -22.892 -9.533 1.00 42.41 168 ARG A CA 1
ATOM 1289 C C . ARG A 1 168 ? 3.708 -23.088 -8.754 1.00 42.41 168 ARG A C 1
ATOM 1291 O O . ARG A 1 168 ? 3.759 -23.992 -7.930 1.00 42.41 168 ARG A O 1
ATOM 1298 N N . GLN A 1 169 ? 4.760 -22.299 -9.023 1.00 47.78 169 GLN A N 1
ATOM 1299 C CA . GLN A 1 169 ? 6.073 -22.357 -8.366 1.00 47.78 169 GLN A CA 1
ATOM 1300 C C . GLN A 1 169 ? 6.761 -20.966 -8.391 1.00 47.78 169 GLN A C 1
ATOM 1302 O O . GLN A 1 169 ? 7.006 -20.463 -9.490 1.00 47.78 169 GLN A O 1
ATOM 1307 N N . PRO A 1 170 ? 7.119 -20.361 -7.239 1.00 49.53 170 PRO A N 1
ATOM 1308 C CA . PRO A 1 170 ? 7.810 -19.060 -7.155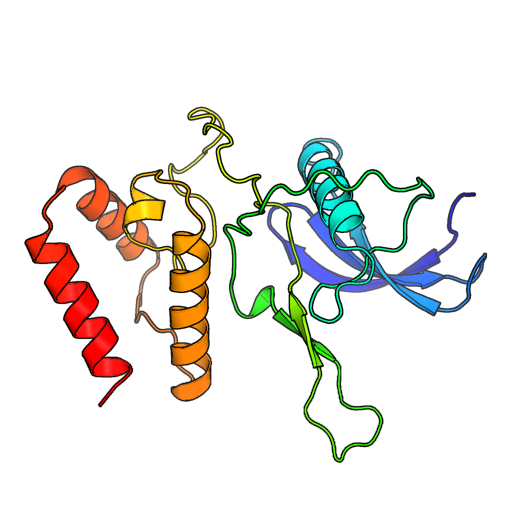 1.00 49.53 170 PRO A CA 1
ATOM 1309 C C . PRO A 1 170 ? 9.154 -19.015 -7.904 1.00 49.53 170 PRO A C 1
ATOM 1311 O O . PRO A 1 170 ? 9.469 -18.037 -8.576 1.00 49.53 170 PRO A O 1
ATOM 1314 N N . GLU A 1 171 ? 9.893 -20.127 -7.900 1.00 52.84 171 GLU A N 1
ATOM 1315 C CA . GLU A 1 171 ? 11.172 -20.311 -8.610 1.00 52.84 171 GLU A CA 1
ATOM 1316 C C . GLU A 1 171 ? 11.050 -20.085 -10.130 1.00 52.84 171 GLU A C 1
ATOM 1318 O O . GLU A 1 171 ? 12.002 -19.696 -10.811 1.00 52.84 171 GLU A O 1
ATOM 1323 N N . ARG A 1 172 ? 9.853 -20.302 -10.696 1.00 53.28 172 ARG A N 1
ATOM 1324 C CA . ARG A 1 172 ? 9.583 -20.036 -12.113 1.00 53.28 172 ARG A CA 1
ATOM 1325 C C . ARG A 1 172 ? 9.385 -18.562 -12.410 1.00 53.28 172 ARG A C 1
ATOM 1327 O O . ARG A 1 172 ? 9.627 -18.199 -13.556 1.00 53.28 172 ARG A O 1
ATOM 1334 N N . PHE A 1 173 ? 8.934 -17.750 -11.452 1.00 53.81 173 PHE A N 1
ATOM 1335 C CA . PHE A 1 173 ? 8.850 -16.309 -11.659 1.00 53.81 173 PHE A CA 1
ATOM 1336 C C . PHE A 1 173 ? 10.250 -15.719 -11.706 1.00 53.81 173 PHE A C 1
ATOM 1338 O O . PHE A 1 173 ? 10.554 -15.036 -12.665 1.00 53.81 173 PHE A O 1
ATOM 1345 N N . GLU A 1 174 ? 11.137 -16.056 -10.768 1.00 54.69 174 GLU A N 1
ATOM 1346 C CA . GLU A 1 174 ? 12.529 -15.582 -10.802 1.00 54.69 174 GLU A CA 1
ATOM 1347 C C . GLU A 1 174 ? 13.235 -16.001 -12.092 1.00 54.69 174 GLU A C 1
ATOM 1349 O O . GLU A 1 174 ? 13.873 -15.179 -12.744 1.00 54.69 174 GLU A O 1
ATOM 1354 N N . LYS A 1 175 ? 13.046 -17.254 -12.526 1.00 57.78 175 LYS A N 1
ATOM 1355 C CA . LYS A 1 175 ? 13.581 -17.733 -13.803 1.00 57.78 175 LYS A CA 1
ATOM 1356 C C . LYS A 1 175 ? 12.956 -17.026 -15.009 1.00 57.78 175 LYS A C 1
ATOM 1358 O O . LYS A 1 175 ? 13.680 -16.700 -15.939 1.00 57.78 175 LYS A O 1
ATOM 1363 N N . GLN A 1 176 ? 11.647 -16.766 -15.008 1.00 57.66 176 GLN A N 1
ATOM 1364 C CA . GLN A 1 176 ? 10.971 -16.053 -16.101 1.00 57.66 176 GLN A CA 1
ATOM 1365 C C . GLN A 1 176 ? 11.314 -14.567 -16.121 1.00 57.66 176 GLN A C 1
ATOM 1367 O O . GLN A 1 176 ? 11.578 -14.042 -17.188 1.00 57.66 176 GLN A O 1
ATOM 1372 N N . ALA A 1 177 ? 11.380 -13.907 -14.972 1.00 56.03 177 ALA A N 1
ATOM 1373 C CA . ALA A 1 177 ? 11.806 -12.526 -14.799 1.00 56.03 177 ALA A CA 1
ATOM 1374 C C . ALA A 1 177 ? 13.274 -12.352 -15.215 1.00 56.03 177 ALA A C 1
ATOM 1376 O O . ALA A 1 177 ? 13.619 -11.409 -15.925 1.00 56.03 177 ALA A O 1
ATOM 1377 N N . PHE A 1 178 ? 14.134 -13.310 -14.861 1.00 57.06 178 PHE A N 1
ATOM 1378 C CA . PHE A 1 178 ? 15.506 -13.388 -15.353 1.00 57.06 178 PHE A CA 1
ATOM 1379 C C . PHE A 1 178 ? 15.554 -13.626 -16.870 1.00 57.06 178 PHE A C 1
ATOM 1381 O O . PHE A 1 178 ? 16.269 -12.916 -17.574 1.00 57.06 178 PHE A O 1
ATOM 1388 N N . GLU A 1 179 ? 14.753 -14.557 -17.403 1.00 56.62 179 GLU A N 1
ATOM 1389 C CA . GLU A 1 179 ? 14.603 -14.785 -18.847 1.00 56.62 179 GLU A CA 1
ATOM 1390 C C . GLU A 1 179 ? 14.074 -13.538 -19.580 1.00 56.62 179 GLU A C 1
ATOM 1392 O O . GLU A 1 179 ? 14.539 -13.228 -20.677 1.00 56.62 179 GLU A O 1
ATOM 1397 N N . TRP A 1 180 ? 13.149 -12.780 -18.992 1.00 58.94 180 TRP A N 1
ATOM 1398 C CA . TRP A 1 180 ? 12.638 -11.515 -19.526 1.00 58.94 180 TRP A CA 1
ATOM 1399 C C . TRP A 1 180 ? 13.752 -10.471 -19.573 1.00 58.94 180 TRP A C 1
ATOM 1401 O O . TRP A 1 180 ? 13.980 -9.866 -20.622 1.00 58.94 180 TRP A O 1
ATOM 1411 N N . ARG A 1 181 ? 14.528 -10.361 -18.489 1.00 53.97 181 ARG A N 1
ATOM 1412 C CA . ARG A 1 181 ? 15.663 -9.441 -18.380 1.00 53.97 181 ARG A CA 1
ATOM 1413 C C . ARG A 1 181 ? 16.759 -9.688 -19.411 1.00 53.97 181 ARG A C 1
ATOM 1415 O O . ARG A 1 181 ? 17.319 -8.731 -19.942 1.00 53.97 181 ARG A O 1
ATOM 1422 N N . ILE A 1 182 ? 17.057 -10.949 -19.717 1.00 50.06 182 ILE A N 1
ATOM 1423 C CA . ILE A 1 182 ? 18.098 -11.306 -20.694 1.00 50.06 182 ILE A CA 1
A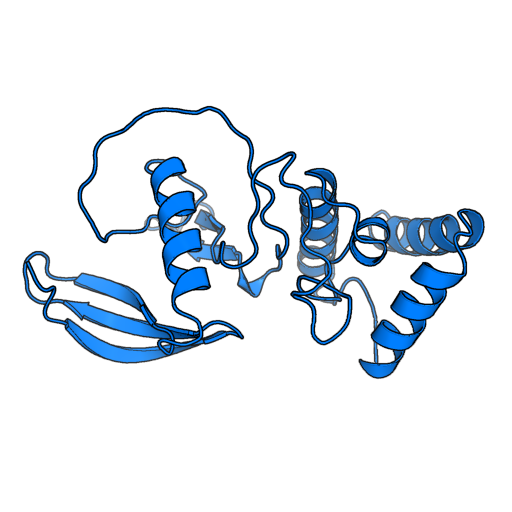TOM 1424 C C . ILE A 1 182 ? 17.593 -11.325 -22.140 1.00 50.06 182 ILE A C 1
ATOM 1426 O O . ILE A 1 182 ? 18.392 -11.132 -23.052 1.00 50.06 182 ILE A O 1
ATOM 1430 N N . THR A 1 183 ? 16.302 -11.591 -22.385 1.00 54.00 183 THR A N 1
ATOM 1431 C CA . THR A 1 183 ? 15.836 -11.810 -23.763 1.00 54.00 183 THR A CA 1
ATOM 1432 C C . THR A 1 183 ? 15.568 -10.528 -24.535 1.00 54.00 183 THR A C 1
ATOM 1434 O O . THR A 1 183 ? 15.713 -10.588 -25.755 1.00 54.00 183 THR A O 1
ATOM 1437 N N . GLN A 1 184 ? 15.197 -9.406 -23.892 1.00 53.22 184 GLN A N 1
ATOM 1438 C CA . GLN A 1 184 ? 14.920 -8.115 -24.565 1.00 53.22 184 GLN A CA 1
ATOM 1439 C C . GLN A 1 184 ? 14.059 -8.282 -25.842 1.00 53.22 184 GLN A C 1
ATOM 1441 O O . GLN A 1 184 ? 14.217 -7.558 -26.824 1.00 53.22 184 GLN A O 1
ATOM 1446 N N . ASN A 1 185 ? 13.201 -9.315 -25.890 1.00 47.22 185 ASN A N 1
ATOM 1447 C CA . ASN A 1 185 ? 12.575 -9.780 -27.127 1.00 47.22 185 ASN A CA 1
ATOM 1448 C C . ASN A 1 185 ? 11.084 -9.430 -27.119 1.00 47.22 185 ASN A C 1
ATOM 1450 O O . ASN A 1 185 ? 10.281 -10.219 -26.603 1.00 47.22 185 ASN A O 1
ATOM 1454 N N . PRO A 1 186 ? 10.680 -8.306 -27.738 1.00 42.38 186 PRO A N 1
ATOM 1455 C CA . PRO A 1 186 ? 9.303 -7.816 -27.696 1.00 42.38 186 PRO A CA 1
ATOM 1456 C C . PRO A 1 186 ? 8.267 -8.837 -28.193 1.00 42.38 186 PRO A C 1
ATOM 1458 O O . PRO A 1 186 ? 7.138 -8.843 -27.716 1.00 42.38 186 PRO A O 1
ATOM 1461 N N . ARG A 1 187 ? 8.635 -9.783 -29.072 1.00 42.25 187 ARG A N 1
ATOM 1462 C CA . ARG A 1 187 ? 7.698 -10.804 -29.585 1.00 42.25 187 ARG A CA 1
ATOM 1463 C C . ARG A 1 187 ? 7.287 -11.840 -28.541 1.00 42.25 187 ARG A C 1
ATOM 1465 O O . ARG A 1 187 ? 6.194 -12.391 -28.636 1.00 42.25 187 ARG A O 1
ATOM 1472 N N . LYS A 1 188 ? 8.148 -12.135 -27.559 1.00 47.44 188 LYS A N 1
ATOM 1473 C CA . LYS A 1 188 ? 7.769 -13.004 -26.436 1.00 47.44 188 LYS A CA 1
ATOM 1474 C C . LYS A 1 188 ? 6.846 -12.253 -25.478 1.00 47.44 188 LYS A C 1
ATOM 1476 O O . LYS A 1 188 ? 5.833 -12.820 -25.090 1.00 47.44 188 LYS A O 1
ATOM 1481 N N . HIS A 1 189 ? 7.129 -10.977 -25.199 1.00 48.72 189 HIS A N 1
ATOM 1482 C CA . HIS A 1 189 ? 6.277 -10.114 -24.369 1.00 48.72 189 HIS A CA 1
ATOM 1483 C C . HIS A 1 189 ? 4.852 -9.980 -24.927 1.00 48.72 189 HIS A C 1
ATOM 1485 O O . HIS A 1 189 ? 3.894 -10.135 -24.174 1.00 48.72 189 HIS A O 1
ATOM 1491 N N . VAL A 1 190 ? 4.701 -9.810 -26.248 1.00 50.06 190 VAL A N 1
ATOM 1492 C CA . VAL A 1 190 ? 3.385 -9.734 -26.911 1.00 50.06 190 VAL A CA 1
ATOM 1493 C C . VAL A 1 190 ? 2.556 -11.004 -26.698 1.00 50.06 190 VAL A C 1
ATOM 1495 O O . VAL A 1 190 ? 1.378 -10.898 -26.396 1.00 50.06 190 VAL A O 1
ATOM 1498 N N . LYS A 1 191 ? 3.148 -12.204 -26.751 1.00 54.28 191 LYS A N 1
ATOM 1499 C CA . LYS A 1 191 ? 2.400 -13.453 -26.501 1.00 54.28 191 LYS A CA 1
ATOM 1500 C C . LYS A 1 191 ? 1.902 -13.584 -25.060 1.00 54.28 191 LYS A C 1
ATOM 1502 O O . LYS A 1 191 ? 0.831 -14.140 -24.832 1.00 54.28 191 LYS A O 1
ATOM 1507 N N . TYR A 1 192 ? 2.669 -13.091 -24.087 1.00 54.31 192 TYR A N 1
ATOM 1508 C CA . TYR A 1 192 ? 2.224 -13.048 -22.691 1.00 54.31 192 TYR A CA 1
ATOM 1509 C C . TYR A 1 192 ? 1.106 -12.021 -22.497 1.00 54.31 192 TYR A C 1
ATOM 1511 O O . TYR A 1 192 ? 0.138 -12.308 -21.797 1.00 54.31 192 TYR A O 1
ATOM 1519 N N . TRP A 1 193 ? 1.204 -10.873 -23.172 1.00 52.62 193 TRP A N 1
ATOM 1520 C CA . TRP A 1 193 ? 0.179 -9.833 -23.177 1.00 52.62 193 TRP A CA 1
ATOM 1521 C C . TRP A 1 193 ? -1.118 -10.290 -23.848 1.00 52.62 193 TRP A C 1
ATOM 1523 O O . TRP A 1 193 ? -2.186 -10.137 -23.272 1.00 52.62 193 TRP A O 1
ATOM 1533 N N . GLU A 1 194 ? -1.040 -10.940 -25.009 1.00 55.12 194 GLU A N 1
ATOM 1534 C CA . GLU A 1 194 ? -2.188 -11.562 -25.676 1.00 55.12 194 GLU A CA 1
ATOM 1535 C C . GLU A 1 194 ? -2.816 -12.640 -24.789 1.00 55.12 194 GLU A C 1
ATOM 1537 O O . GLU A 1 194 ? -4.031 -12.686 -24.641 1.00 55.12 194 GLU A O 1
ATOM 1542 N N . GLY A 1 195 ? -2.006 -13.476 -24.131 1.00 60.09 195 GLY A N 1
ATOM 1543 C CA . GLY A 1 195 ? -2.499 -14.469 -23.176 1.00 60.09 195 GLY A CA 1
ATOM 1544 C C . GLY A 1 195 ? -3.175 -13.861 -21.941 1.00 60.09 195 GLY A C 1
ATOM 1545 O O . GLY A 1 195 ? -4.097 -14.470 -21.400 1.00 60.09 195 GLY A O 1
ATOM 1546 N N . PHE A 1 196 ? -2.732 -12.684 -21.494 1.00 52.66 196 PHE A N 1
ATOM 1547 C CA . PHE A 1 196 ? -3.366 -11.919 -20.421 1.00 52.66 196 PHE A CA 1
ATOM 1548 C C . PHE A 1 196 ? -4.675 -11.289 -20.907 1.00 52.66 196 PHE A C 1
ATOM 1550 O O . PHE A 1 196 ? -5.725 -11.596 -20.355 1.00 52.66 196 PHE A O 1
ATOM 1557 N N . LEU A 1 197 ? -4.647 -10.507 -21.990 1.00 53.84 197 LEU A N 1
ATOM 1558 C CA . LEU A 1 197 ? -5.826 -9.861 -22.575 1.00 53.84 197 LEU A CA 1
ATOM 1559 C C . LEU A 1 197 ? -6.925 -10.867 -22.947 1.00 53.84 197 LEU A C 1
ATOM 1561 O O . LEU A 1 197 ? -8.087 -10.628 -22.636 1.00 53.84 197 LEU A O 1
ATOM 1565 N N . ASN A 1 198 ? -6.567 -12.024 -23.512 1.00 56.12 198 ASN A N 1
ATOM 1566 C CA . ASN A 1 198 ? -7.513 -13.104 -23.827 1.00 56.12 198 ASN A CA 1
ATOM 1567 C C . ASN A 1 198 ? -8.109 -13.781 -22.578 1.00 56.12 198 ASN A C 1
ATOM 1569 O O . ASN A 1 198 ? -9.073 -14.525 -22.688 1.00 56.12 198 ASN A O 1
ATOM 1573 N N . LYS A 1 199 ? -7.548 -13.582 -21.382 1.00 53.44 199 LYS A N 1
ATOM 1574 C CA . LYS A 1 199 ? -8.184 -14.009 -20.123 1.00 53.44 199 LYS A CA 1
ATOM 1575 C C . LYS A 1 199 ? -9.048 -12.915 -19.502 1.00 53.44 199 LYS A C 1
ATOM 1577 O O . LYS A 1 199 ? -9.929 -13.240 -18.717 1.00 53.44 199 LYS A O 1
ATOM 1582 N N . VAL A 1 200 ? -8.766 -11.646 -19.810 1.00 43.72 200 VAL A N 1
ATOM 1583 C CA . VAL A 1 200 ? -9.495 -10.480 -19.283 1.00 43.72 200 VAL A CA 1
ATOM 1584 C C . VAL A 1 200 ? -10.768 -10.197 -20.084 1.00 43.72 200 VAL A C 1
ATOM 1586 O O . VAL A 1 200 ? -11.775 -9.806 -19.505 1.00 43.72 200 VAL A O 1
ATOM 1589 N N . PHE A 1 201 ? -10.720 -10.374 -21.407 1.00 43.66 201 PHE A N 1
ATOM 1590 C CA . PHE A 1 201 ? -11.753 -9.909 -22.341 1.00 43.66 201 PHE A CA 1
ATOM 1591 C C . PHE A 1 201 ? -12.468 -11.034 -23.114 1.00 43.66 201 PHE A C 1
ATOM 1593 O O . PHE A 1 201 ? -13.064 -10.760 -24.156 1.00 43.66 201 PHE A O 1
ATOM 1600 N N . CYS A 1 202 ? -12.413 -12.282 -22.635 1.00 40.25 202 CYS A N 1
ATOM 1601 C CA . CYS A 1 202 ? -13.165 -13.408 -23.205 1.00 40.25 202 CYS A CA 1
ATOM 1602 C C . CYS A 1 202 ? -14.353 -13.808 -22.332 1.00 40.25 202 CYS A C 1
ATOM 1604 O O . CYS A 1 202 ? -14.158 -13.950 -21.104 1.00 40.25 202 CYS A O 1
#

InterPro domains:
  IPR000719 Protein kinase domain [PF00069] (78-179)
  IPR000719 Protein kinase domain [PS50011] (1-202)
  IPR000719 Protein kinase domain [SM00220] (5-201)
  IPR008271 Serine/threonine-protein kinase, active site [PS00108] (78-90)
  IPR011009 Protein kinase-like domain superfamily [SSF56112] (8-170)
  IPR017441 Protein kinase, ATP binding site [PS00107] (11-35)
  IPR052751 Plant MAP kinase kinase kinase [PTHR48011] (77-171)

Sequence (202 aa):
MEVKGVKLKVLGRGAYGVVHLVETTSPCSGLFAVKSAPLTKSFSLSKEWEIFKKFIGCPNIVQCFGGFTSFERDGGGYIHSDLKPENILVFPSQTGSDLNTLKIADFGLARQCGEKDIPQLWEYGFRGTADYMSPESVMGEISGALDIWSLGCIIVEMISGKMPWNYRQPERFEKQAFEWRITQNPRKHVKYWEGFLNKVFC

pLDDT: mean 70.58, std 15.51, range [30.44, 91.19]